Protein AF-A0A7R9MJJ9-F1 (afdb_monomer_lite)

pLDDT: mean 84.36, std 17.02, range [30.0, 98.25]

Organism: NCBI:txid334625

Sequence (214 aa):
MVHVSQVLHRGVVDLSISSSADDGIDAKLREDLHLGNTISVLIGDFLLAQSSRGLALIRNPSITGFIAKAIGHYSEAEFLRSDLLKSKNSMDSLEKYCFLSGGSLLAHSCQSAIHLAQYDQQIQTEAFDIGKHIGIAFQLSDLLYRSLNSDNKSNSFDDINGVTFDTTSMKNLLSASVGKAVNLIDSLDKSEARDALKDIVLNIVNVQNVNAFH

Radius of gyration: 19.53 Å; chains: 1; bounding box: 50×32×57 Å

Structure (mmCIF, N/CA/C/O backbone):
data_AF-A0A7R9MJJ9-F1
#
_entry.id   AF-A0A7R9MJJ9-F1
#
loop_
_atom_site.group_PDB
_atom_site.id
_atom_site.type_symbol
_atom_site.label_atom_id
_atom_site.label_alt_id
_atom_site.label_comp_id
_atom_site.label_asym_id
_atom_site.label_entity_id
_atom_site.label_seq_id
_atom_site.pdbx_PDB_ins_code
_atom_site.Cartn_x
_atom_site.Cartn_y
_atom_site.Cartn_z
_atom_site.occupancy
_atom_site.B_iso_or_equiv
_atom_site.auth_seq_id
_atom_site.auth_comp_id
_atom_site.auth_asym_id
_atom_site.auth_atom_id
_atom_site.pdbx_PDB_model_num
ATOM 1 N N . MET A 1 1 ? -5.853 -8.077 -6.020 1.00 92.75 1 MET A N 1
ATOM 2 C CA . MET A 1 1 ? -6.042 -7.764 -7.454 1.00 92.75 1 MET A CA 1
ATOM 3 C C . MET A 1 1 ? -5.539 -6.370 -7.786 1.00 92.75 1 MET A C 1
ATOM 5 O O . MET A 1 1 ? -4.619 -6.291 -8.582 1.00 92.75 1 MET A O 1
ATOM 9 N N . VAL A 1 2 ? -6.022 -5.317 -7.113 1.00 96.56 2 VAL A N 1
ATOM 10 C CA . VAL A 1 2 ? -5.485 -3.945 -7.256 1.00 96.56 2 VAL A CA 1
ATOM 11 C C . VAL A 1 2 ? -3.954 -3.897 -7.149 1.00 96.56 2 VAL A C 1
ATOM 13 O O . VAL A 1 2 ? -3.295 -3.467 -8.085 1.00 96.56 2 VAL A O 1
ATOM 16 N N . HIS A 1 3 ? -3.379 -4.427 -6.062 1.00 94.62 3 HIS A N 1
ATOM 17 C CA . HIS A 1 3 ? -1.921 -4.456 -5.888 1.00 94.62 3 HIS A CA 1
ATOM 18 C C . HIS A 1 3 ? -1.187 -5.194 -7.021 1.00 94.62 3 HIS A C 1
ATOM 20 O O . HIS A 1 3 ? -0.186 -4.711 -7.531 1.00 94.62 3 HIS A O 1
ATOM 26 N N . VAL A 1 4 ? -1.710 -6.346 -7.453 1.00 95.44 4 VAL A N 1
ATOM 27 C CA . VAL A 1 4 ? -1.098 -7.152 -8.523 1.00 95.44 4 VAL A CA 1
ATOM 28 C C . VAL A 1 4 ? -1.135 -6.413 -9.861 1.00 95.44 4 VAL A C 1
ATOM 30 O O . VAL A 1 4 ? -0.150 -6.444 -10.586 1.00 95.44 4 VAL A O 1
ATOM 33 N N . SER A 1 5 ? -2.228 -5.704 -10.166 1.00 95.56 5 SER A N 1
ATOM 34 C CA . SER A 1 5 ? -2.265 -4.826 -11.339 1.00 95.56 5 SER A CA 1
ATOM 35 C C . SER A 1 5 ? -1.161 -3.784 -11.289 1.00 95.56 5 SER A C 1
ATOM 37 O O . SER A 1 5 ? -0.479 -3.585 -12.286 1.00 95.56 5 SER A O 1
ATOM 39 N N . GLN A 1 6 ? -0.971 -3.141 -10.134 1.00 93.50 6 GLN A N 1
ATOM 40 C CA . GLN A 1 6 ? 0.064 -2.124 -9.992 1.00 93.50 6 GLN A CA 1
ATOM 41 C C . GLN A 1 6 ? 1.463 -2.710 -10.213 1.00 93.50 6 GLN A C 1
ATOM 43 O O . GLN A 1 6 ? 2.288 -2.088 -10.875 1.00 93.50 6 GLN A O 1
ATOM 48 N N . VAL A 1 7 ? 1.731 -3.916 -9.703 1.00 91.69 7 VAL A N 1
ATOM 49 C CA . VAL A 1 7 ? 3.005 -4.614 -9.938 1.00 91.69 7 VAL A CA 1
ATOM 50 C C . VAL A 1 7 ? 3.222 -4.885 -11.432 1.00 91.69 7 VAL A C 1
ATOM 52 O O . VAL A 1 7 ? 4.315 -4.640 -11.933 1.00 91.69 7 VAL A O 1
ATOM 55 N N . LEU A 1 8 ? 2.190 -5.326 -12.160 1.00 93.62 8 LEU A N 1
ATOM 56 C CA . LEU A 1 8 ? 2.271 -5.559 -13.609 1.00 93.62 8 LEU A CA 1
ATOM 57 C C . LEU A 1 8 ? 2.508 -4.265 -14.394 1.00 93.62 8 LEU A C 1
ATOM 59 O O . LEU A 1 8 ? 3.388 -4.214 -15.252 1.00 93.62 8 LEU A O 1
ATOM 63 N N . HIS A 1 9 ? 1.762 -3.205 -14.078 1.00 92.25 9 HIS A N 1
ATOM 64 C CA . HIS A 1 9 ? 1.916 -1.900 -14.723 1.00 92.25 9 HIS A CA 1
ATOM 65 C C . HIS A 1 9 ? 3.304 -1.293 -14.486 1.00 92.25 9 HIS A C 1
ATOM 67 O O . HIS A 1 9 ? 3.862 -0.701 -15.405 1.00 92.25 9 HIS A O 1
ATOM 73 N N . ARG A 1 10 ? 3.901 -1.495 -13.302 1.00 87.00 10 ARG A N 1
ATOM 74 C CA . ARG A 1 10 ? 5.286 -1.078 -13.007 1.00 87.00 10 ARG A CA 1
ATOM 75 C C . ARG A 1 10 ? 6.342 -1.930 -13.713 1.00 87.00 10 ARG A C 1
ATOM 77 O O . ARG A 1 10 ? 7.442 -1.452 -13.937 1.00 87.00 10 ARG A O 1
ATOM 84 N N . GLY A 1 11 ? 6.013 -3.162 -14.100 1.00 85.00 11 GLY A N 1
ATOM 85 C CA . GLY A 1 11 ? 6.925 -4.057 -14.818 1.00 85.00 11 GLY A CA 1
ATOM 86 C C . GLY A 1 11 ? 7.160 -3.703 -16.293 1.00 85.00 11 GLY A C 1
ATOM 87 O O . GLY A 1 11 ? 7.900 -4.417 -16.965 1.00 85.00 11 GLY A O 1
ATOM 88 N N . VAL A 1 12 ? 6.525 -2.648 -16.818 1.00 88.75 12 VAL A N 1
ATOM 89 C CA . VAL A 1 12 ? 6.685 -2.207 -18.212 1.00 88.75 12 VAL A CA 1
ATOM 90 C C . VAL A 1 12 ? 8.048 -1.541 -18.411 1.00 88.75 12 VAL A C 1
ATOM 92 O O . VAL A 1 12 ? 8.410 -0.611 -17.696 1.00 88.75 12 VAL A O 1
ATOM 95 N N . VAL A 1 13 ? 8.788 -1.993 -19.425 1.00 82.00 13 VAL A N 1
ATOM 96 C CA . VAL A 1 13 ? 10.154 -1.526 -19.712 1.00 82.00 13 VAL A CA 1
ATOM 97 C C . VAL A 1 13 ? 10.154 -0.403 -20.746 1.00 82.00 13 VAL A C 1
ATOM 99 O O . VAL A 1 13 ? 9.500 -0.519 -21.786 1.00 82.00 13 VAL A O 1
ATOM 102 N N . ASP A 1 14 ? 10.946 0.645 -20.508 1.00 80.31 14 ASP A N 1
ATOM 103 C CA . ASP A 1 14 ? 11.219 1.677 -21.510 1.00 80.31 14 ASP A CA 1
ATOM 104 C C . ASP A 1 14 ? 12.224 1.177 -22.561 1.00 80.31 14 ASP A C 1
ATOM 106 O O . ASP A 1 14 ? 13.436 1.121 -22.352 1.00 80.31 14 ASP A O 1
ATOM 110 N N . LEU A 1 15 ? 11.700 0.822 -23.733 1.00 77.88 15 LEU A N 1
ATOM 111 C CA . LEU A 1 15 ? 12.486 0.313 -24.856 1.00 77.88 15 LEU A CA 1
ATOM 112 C C . LEU A 1 15 ? 13.202 1.426 -25.643 1.00 77.88 15 LEU A C 1
ATOM 114 O O . LEU A 1 15 ? 14.016 1.121 -26.519 1.00 77.88 15 LEU A O 1
ATOM 118 N N . SER A 1 16 ? 12.945 2.705 -25.346 1.00 68.31 16 SER A N 1
ATOM 119 C CA . SER A 1 16 ? 13.637 3.835 -25.978 1.00 68.31 16 SER A CA 1
ATOM 120 C C . SER A 1 16 ? 15.062 4.013 -25.449 1.00 68.31 16 SER A C 1
ATOM 122 O O . SER A 1 16 ? 15.955 4.356 -26.219 1.00 68.31 16 SER A O 1
ATOM 124 N N . ILE A 1 17 ? 15.317 3.676 -24.182 1.00 60.31 17 ILE A N 1
ATOM 125 C CA . ILE A 1 17 ? 16.660 3.724 -23.575 1.00 60.31 17 ILE A CA 1
ATOM 126 C C . ILE A 1 17 ? 17.595 2.710 -24.255 1.00 60.31 17 ILE A C 1
ATOM 128 O O . ILE A 1 17 ? 18.768 2.982 -24.473 1.00 60.31 17 ILE A O 1
ATOM 132 N N . SER A 1 18 ? 17.041 1.585 -24.709 1.00 54.19 18 SER A N 1
ATOM 133 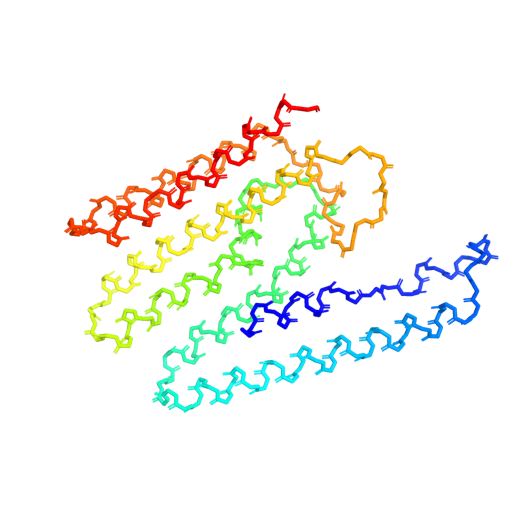C CA . SER A 1 18 ? 17.753 0.514 -25.419 1.00 54.19 18 SER A CA 1
ATOM 134 C C . SER A 1 18 ? 18.034 0.792 -26.912 1.00 54.19 18 SER A C 1
ATOM 136 O O . SER A 1 18 ? 18.331 -0.122 -27.680 1.00 54.19 18 SER A O 1
ATOM 138 N N . SER A 1 19 ? 17.847 2.040 -27.361 1.00 51.09 19 SER A N 1
ATOM 139 C CA . SER A 1 19 ? 17.975 2.455 -28.769 1.00 51.09 19 SER A CA 1
ATOM 140 C C . SER A 1 19 ? 19.317 3.100 -29.129 1.00 51.09 19 SER A C 1
ATOM 142 O O . SER A 1 19 ? 19.534 3.420 -30.301 1.00 51.09 19 SER A O 1
ATOM 144 N N . SER A 1 20 ? 20.239 3.268 -28.173 1.00 52.56 20 SER A N 1
ATOM 145 C CA . SER A 1 20 ? 21.633 3.580 -28.500 1.00 52.56 20 SER A CA 1
ATOM 146 C C . SER A 1 20 ? 22.175 2.464 -29.392 1.00 52.56 20 SER A C 1
ATOM 148 O O . SER A 1 20 ? 22.216 1.307 -28.986 1.00 52.56 20 SER A O 1
ATOM 150 N N . ALA A 1 21 ? 22.542 2.821 -30.624 1.00 50.31 21 ALA A N 1
ATOM 151 C CA . ALA A 1 21 ? 22.846 1.942 -31.759 1.00 50.31 21 ALA A CA 1
ATOM 152 C C . ALA A 1 21 ? 24.043 0.972 -31.575 1.00 50.31 21 ALA A C 1
ATOM 154 O O . ALA A 1 21 ? 24.534 0.425 -32.558 1.00 50.31 21 ALA A O 1
ATOM 155 N N . ASP A 1 22 ? 24.496 0.761 -30.340 1.00 52.62 22 ASP A N 1
ATOM 156 C CA . ASP A 1 22 ? 25.691 0.009 -29.950 1.00 52.62 22 ASP A CA 1
ATOM 157 C C . ASP A 1 22 ? 25.378 -1.201 -29.035 1.00 52.62 22 ASP A C 1
ATOM 159 O O . ASP A 1 22 ? 26.263 -1.994 -28.738 1.00 52.62 22 ASP A O 1
ATOM 163 N N . ASP A 1 23 ? 24.120 -1.398 -28.605 1.00 55.69 23 ASP A N 1
ATOM 164 C CA . ASP A 1 23 ? 23.805 -2.319 -27.491 1.00 55.69 23 ASP A CA 1
ATOM 165 C C . ASP A 1 23 ? 23.483 -3.780 -27.887 1.00 55.69 23 ASP A C 1
ATOM 167 O O . ASP A 1 23 ? 23.122 -4.601 -27.047 1.00 55.69 23 ASP A O 1
ATOM 171 N N . GLY A 1 24 ? 23.601 -4.151 -29.168 1.00 57.50 24 GLY A N 1
ATOM 172 C CA . GLY A 1 24 ? 23.537 -5.560 -29.606 1.00 57.50 24 GLY A CA 1
ATOM 173 C C . GLY A 1 24 ? 22.212 -6.307 -29.360 1.00 57.50 24 GLY A C 1
ATOM 174 O O . GLY A 1 24 ? 22.162 -7.526 -29.527 1.00 57.50 24 GLY A O 1
ATOM 175 N N . ILE A 1 25 ? 21.135 -5.615 -28.974 1.00 64.25 25 ILE A N 1
ATOM 176 C CA . ILE A 1 25 ? 19.825 -6.227 -28.714 1.00 64.25 25 ILE A CA 1
ATOM 177 C C . ILE A 1 25 ? 19.196 -6.658 -30.043 1.00 64.25 25 ILE A C 1
ATOM 179 O O . ILE A 1 25 ? 18.866 -5.827 -30.891 1.00 64.25 25 ILE A O 1
ATOM 183 N N . ASP A 1 26 ? 19.013 -7.971 -30.203 1.00 77.31 26 ASP A N 1
ATOM 184 C CA . ASP A 1 26 ? 18.387 -8.590 -31.374 1.00 77.31 26 ASP A CA 1
ATOM 185 C C . ASP A 1 26 ? 16.991 -7.990 -31.638 1.00 77.31 26 ASP A C 1
ATOM 187 O O . ASP A 1 26 ? 16.191 -7.790 -30.717 1.00 77.31 26 ASP A O 1
ATOM 191 N N . ALA A 1 27 ? 16.672 -7.722 -32.907 1.00 79.75 27 ALA A N 1
ATOM 192 C CA . ALA A 1 27 ? 15.369 -7.206 -33.327 1.00 79.75 27 ALA A CA 1
ATOM 193 C C . ALA A 1 27 ? 14.221 -8.104 -32.837 1.00 79.75 27 ALA A C 1
ATOM 195 O O . ALA A 1 27 ? 13.167 -7.602 -32.444 1.00 79.75 27 ALA A O 1
ATOM 196 N N . LYS A 1 28 ? 14.464 -9.418 -32.774 1.00 82.56 28 LYS A N 1
ATOM 197 C CA . LYS A 1 28 ? 13.527 -10.397 -32.220 1.00 82.56 28 LYS A CA 1
ATOM 198 C C . LYS A 1 28 ? 13.274 -10.198 -30.721 1.00 82.56 28 LYS A C 1
ATOM 200 O O . LYS A 1 28 ? 12.130 -10.225 -30.284 1.00 82.56 28 LYS A O 1
ATOM 205 N N . LEU A 1 29 ? 14.320 -9.937 -29.935 1.00 82.81 29 LEU A N 1
ATOM 206 C CA . LEU A 1 29 ? 14.188 -9.680 -28.498 1.00 82.81 29 LEU A CA 1
ATOM 207 C C . LEU A 1 29 ? 13.389 -8.394 -28.230 1.00 82.81 29 LEU A C 1
ATOM 209 O O . LEU A 1 29 ? 12.599 -8.339 -27.291 1.00 82.81 29 LEU A O 1
ATOM 213 N N . ARG A 1 30 ? 13.546 -7.367 -29.074 1.00 81.00 30 ARG A N 1
ATOM 214 C CA . ARG A 1 30 ? 12.735 -6.140 -28.990 1.00 81.00 30 ARG A CA 1
ATOM 215 C C . ARG A 1 30 ? 11.256 -6.419 -29.245 1.00 81.00 30 ARG A C 1
ATOM 217 O O . ARG A 1 30 ? 10.412 -5.882 -28.532 1.00 81.00 30 ARG A O 1
ATOM 224 N N . GLU A 1 31 ? 10.943 -7.243 -30.241 1.00 86.25 31 GLU A N 1
ATOM 225 C CA . GLU A 1 31 ? 9.568 -7.659 -30.537 1.00 86.25 31 GLU A CA 1
ATOM 226 C C . GLU A 1 31 ? 8.951 -8.440 -29.365 1.00 86.25 31 GLU A C 1
ATOM 228 O O . GLU A 1 31 ? 7.855 -8.098 -28.913 1.00 86.25 31 GLU A O 1
ATOM 233 N N . ASP A 1 32 ? 9.692 -9.397 -28.796 1.00 87.94 32 ASP A N 1
ATOM 234 C CA . ASP A 1 32 ? 9.264 -10.171 -27.624 1.00 87.94 32 ASP A CA 1
ATOM 235 C C . ASP A 1 32 ? 9.008 -9.266 -26.399 1.00 87.94 32 ASP A C 1
ATOM 237 O O . ASP A 1 32 ? 8.007 -9.428 -25.696 1.00 87.94 32 ASP A O 1
ATOM 241 N N . LEU A 1 33 ? 9.863 -8.263 -26.159 1.00 88.50 33 LEU A N 1
ATOM 242 C CA . LEU A 1 33 ? 9.683 -7.287 -25.076 1.00 88.50 33 LEU A CA 1
ATOM 243 C C . LEU A 1 33 ? 8.479 -6.364 -25.307 1.00 88.50 33 LEU A C 1
ATOM 245 O O . LEU A 1 33 ? 7.732 -6.083 -24.369 1.00 88.50 33 LEU A O 1
ATOM 249 N N . HIS A 1 34 ? 8.247 -5.911 -26.543 1.00 89.00 34 HIS A N 1
ATOM 250 C CA . HIS A 1 34 ? 7.051 -5.136 -26.889 1.00 89.00 34 HIS A CA 1
ATOM 251 C C . HIS A 1 34 ? 5.768 -5.941 -26.650 1.00 89.00 34 HIS A C 1
ATOM 253 O O . HIS A 1 34 ? 4.798 -5.415 -26.088 1.00 89.00 34 HIS A O 1
ATOM 259 N N . LEU A 1 35 ? 5.764 -7.218 -27.040 1.00 92.56 35 LEU A N 1
ATOM 260 C CA . LEU A 1 35 ? 4.654 -8.126 -26.779 1.00 92.56 35 LEU A CA 1
ATOM 261 C C . LEU A 1 35 ? 4.449 -8.320 -25.270 1.00 92.56 35 LEU A C 1
ATOM 263 O O . LEU A 1 35 ? 3.322 -8.195 -24.787 1.00 92.56 35 LEU A O 1
ATOM 267 N N . GLY A 1 36 ? 5.528 -8.551 -24.518 1.00 93.12 36 GLY A N 1
ATOM 268 C CA . GLY A 1 36 ? 5.500 -8.676 -23.060 1.00 93.12 36 GLY A CA 1
ATOM 269 C C . GLY A 1 36 ? 4.918 -7.442 -22.365 1.00 93.12 36 GLY A C 1
ATOM 270 O O . GLY A 1 36 ? 4.000 -7.573 -21.554 1.00 93.12 36 GLY A O 1
ATOM 271 N N . ASN A 1 37 ? 5.368 -6.241 -22.742 1.00 93.81 37 ASN A N 1
ATOM 272 C CA . ASN A 1 37 ? 4.830 -4.972 -22.241 1.00 93.81 37 ASN A CA 1
ATOM 273 C C . ASN A 1 37 ? 3.326 -4.845 -22.528 1.00 93.81 37 ASN A C 1
ATOM 275 O O . ASN A 1 37 ? 2.550 -4.496 -21.639 1.00 93.81 37 ASN A O 1
ATOM 279 N N . THR A 1 38 ? 2.905 -5.177 -23.752 1.00 95.31 38 THR A N 1
ATOM 280 C CA . THR A 1 38 ? 1.491 -5.129 -24.158 1.00 95.31 38 THR A CA 1
ATOM 281 C C . THR A 1 38 ? 0.639 -6.062 -23.301 1.00 95.31 38 THR A C 1
ATOM 283 O O . THR A 1 38 ? -0.401 -5.657 -22.782 1.00 95.31 38 THR A O 1
ATOM 286 N N . ILE A 1 39 ? 1.095 -7.302 -23.100 1.00 95.69 39 ILE A N 1
ATOM 287 C CA . ILE A 1 39 ? 0.397 -8.280 -22.260 1.00 95.69 39 ILE A CA 1
ATOM 288 C C . ILE A 1 39 ? 0.335 -7.796 -20.806 1.00 95.69 39 ILE A C 1
ATOM 290 O O . ILE A 1 39 ? -0.724 -7.888 -20.187 1.00 95.69 39 ILE A O 1
ATOM 294 N N . SER A 1 40 ? 1.430 -7.248 -20.267 1.00 95.75 40 SER A N 1
ATOM 295 C CA . SER A 1 40 ? 1.476 -6.751 -1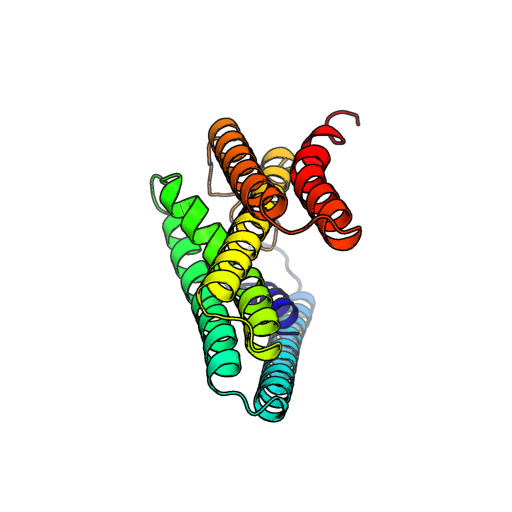8.887 1.00 95.75 40 SER A CA 1
ATOM 296 C C . SER A 1 40 ? 0.436 -5.655 -18.638 1.00 95.75 40 SER A C 1
ATOM 298 O O . SER A 1 40 ? -0.330 -5.731 -17.674 1.00 95.75 40 SER A O 1
ATOM 300 N N . VAL A 1 41 ? 0.341 -4.680 -19.551 1.00 96.25 41 VAL A N 1
ATOM 301 C CA . VAL A 1 41 ? -0.649 -3.594 -19.471 1.00 96.25 41 VAL A CA 1
ATOM 302 C C . VAL A 1 41 ? -2.076 -4.141 -19.515 1.00 96.25 41 VAL A C 1
ATOM 304 O O . VAL A 1 41 ? -2.880 -3.816 -18.641 1.00 96.25 41 VAL A O 1
ATOM 307 N N . LEU A 1 42 ? -2.376 -5.031 -20.467 1.00 97.38 42 LEU A N 1
ATOM 308 C CA . LEU A 1 42 ? -3.714 -5.612 -20.619 1.00 97.38 42 LEU A CA 1
ATOM 309 C C . LEU A 1 42 ? -4.144 -6.447 -19.406 1.00 97.38 42 LEU A C 1
ATOM 311 O O . LEU A 1 42 ? -5.301 -6.374 -18.985 1.00 97.38 42 LEU A O 1
ATOM 315 N N . ILE A 1 43 ? -3.236 -7.240 -18.827 1.00 97.94 43 ILE A N 1
ATOM 316 C CA . ILE A 1 43 ? -3.539 -8.021 -17.619 1.00 97.94 43 ILE A CA 1
ATOM 317 C C . ILE A 1 43 ? -3.756 -7.084 -16.428 1.00 97.94 43 ILE A C 1
ATOM 319 O O . ILE A 1 43 ? -4.689 -7.308 -15.654 1.00 97.94 43 ILE A O 1
ATOM 323 N N . GLY A 1 44 ? -2.950 -6.027 -16.286 1.00 96.75 44 GLY A N 1
ATOM 324 C CA . GLY A 1 44 ? -3.173 -5.007 -15.263 1.00 96.75 44 GLY A CA 1
ATOM 325 C C . GLY A 1 44 ? -4.578 -4.401 -15.364 1.00 96.75 44 GLY A C 1
ATOM 326 O O . GLY A 1 44 ? -5.367 -4.476 -14.417 1.00 96.75 44 GLY A O 1
ATOM 327 N N . ASP A 1 45 ? -4.957 -3.934 -16.553 1.00 97.75 45 ASP A N 1
ATOM 328 C CA . ASP A 1 45 ? -6.271 -3.330 -16.801 1.00 97.75 45 ASP A CA 1
ATOM 329 C C . ASP A 1 45 ? -7.420 -4.305 -16.512 1.00 97.75 45 ASP A C 1
ATOM 331 O O . ASP A 1 45 ? -8.410 -3.949 -15.864 1.00 97.75 45 ASP A O 1
ATOM 335 N N . PHE A 1 46 ? -7.270 -5.569 -16.918 1.00 98.06 46 PHE A N 1
ATOM 336 C CA . PHE A 1 46 ? -8.230 -6.623 -16.603 1.00 98.06 46 PHE A CA 1
ATOM 337 C C . PHE A 1 46 ? -8.391 -6.824 -15.087 1.00 98.06 46 PHE A C 1
ATOM 339 O O . PHE A 1 46 ? -9.517 -6.910 -14.586 1.00 98.06 46 PHE A O 1
ATOM 346 N N . LEU A 1 47 ? -7.292 -6.873 -14.328 1.00 98.12 47 LEU A N 1
ATOM 347 C CA . LEU A 1 47 ? -7.334 -7.047 -12.873 1.00 98.12 47 LEU A CA 1
ATOM 348 C C . LEU A 1 47 ? -7.947 -5.835 -12.156 1.00 98.12 47 LEU A C 1
ATOM 350 O O . LEU A 1 47 ? -8.665 -6.023 -11.165 1.00 98.12 47 LEU A O 1
ATOM 354 N N . LEU A 1 48 ? -7.718 -4.609 -12.637 1.00 97.06 48 LEU A N 1
ATOM 355 C CA . LEU A 1 48 ? -8.399 -3.418 -12.115 1.00 97.06 48 LEU A CA 1
ATOM 356 C C . LEU A 1 48 ? -9.890 -3.447 -12.429 1.00 97.06 48 LEU A C 1
ATOM 358 O O . LEU A 1 48 ? -10.690 -3.225 -11.522 1.00 97.06 48 LEU A O 1
ATOM 362 N N . ALA A 1 49 ? -10.286 -3.799 -13.653 1.00 97.88 49 ALA A N 1
ATOM 363 C CA . ALA A 1 49 ? -11.695 -3.920 -14.026 1.00 97.88 49 ALA A CA 1
ATOM 364 C C . ALA A 1 49 ? -12.432 -4.946 -13.150 1.00 97.88 49 ALA A C 1
ATOM 366 O O . ALA A 1 49 ? -13.529 -4.684 -12.652 1.00 97.88 49 ALA A O 1
ATOM 367 N N . GLN A 1 50 ? -11.806 -6.094 -12.889 1.00 97.88 50 GLN A N 1
ATOM 368 C CA . GLN A 1 50 ? -12.361 -7.107 -11.994 1.00 97.88 50 GLN A CA 1
ATOM 369 C C . GLN A 1 50 ? -12.406 -6.645 -10.530 1.00 97.88 50 GLN A C 1
ATOM 371 O O . GLN A 1 50 ? -13.381 -6.921 -9.830 1.00 97.88 50 GLN A O 1
ATOM 376 N N . SER A 1 51 ? -11.401 -5.893 -10.070 1.00 96.94 51 SER A N 1
ATOM 377 C CA . SER A 1 51 ? -11.428 -5.269 -8.738 1.00 96.94 51 SER A CA 1
ATOM 378 C C . SER A 1 51 ? -12.594 -4.283 -8.619 1.00 96.94 51 SER A C 1
ATOM 380 O O . SER A 1 51 ? -13.362 -4.357 -7.663 1.00 96.94 51 SER A O 1
ATOM 382 N N . SER A 1 52 ? -12.789 -3.422 -9.622 1.00 96.81 52 SER A N 1
ATOM 383 C CA . SER A 1 52 ? -13.900 -2.466 -9.698 1.00 96.81 52 SER A CA 1
ATOM 384 C C . SER A 1 52 ? -15.258 -3.163 -9.724 1.00 96.81 52 SER A C 1
ATOM 386 O O . SER A 1 52 ? -16.185 -2.737 -9.036 1.00 96.81 52 SER A O 1
ATOM 388 N N . ARG A 1 53 ? -15.374 -4.286 -10.444 1.00 97.56 53 ARG A N 1
ATOM 389 C CA . ARG A 1 53 ? -16.571 -5.135 -10.407 1.00 97.56 53 ARG A CA 1
ATOM 390 C C . ARG A 1 53 ? -16.826 -5.674 -8.998 1.00 97.56 53 ARG A C 1
ATOM 392 O O . ARG A 1 53 ? -17.962 -5.627 -8.536 1.00 97.56 53 ARG A O 1
ATOM 399 N N . GLY A 1 54 ? -15.791 -6.159 -8.312 1.00 96.44 54 GLY A N 1
ATOM 400 C CA . GLY A 1 54 ? -15.883 -6.604 -6.920 1.00 96.44 54 GLY A CA 1
ATOM 401 C C . GLY A 1 54 ? -16.371 -5.498 -5.981 1.00 96.44 54 GLY A C 1
ATOM 402 O O . GLY A 1 54 ? -17.324 -5.709 -5.237 1.00 96.44 54 GLY A O 1
ATOM 403 N N . LEU A 1 55 ? -15.791 -4.297 -6.074 1.00 96.31 55 LEU A N 1
ATOM 404 C CA . LEU A 1 55 ? -16.198 -3.131 -5.276 1.00 96.31 55 LEU A CA 1
ATOM 405 C C . LEU A 1 55 ? -17.657 -2.730 -5.536 1.00 96.31 55 LEU A C 1
ATOM 407 O O . LEU A 1 55 ? -18.411 -2.493 -4.593 1.00 96.31 55 LEU A O 1
ATOM 411 N N . ALA A 1 56 ? -18.094 -2.740 -6.798 1.00 96.56 56 ALA A N 1
ATOM 412 C CA . ALA A 1 56 ? -19.484 -2.465 -7.154 1.00 96.56 56 ALA A CA 1
ATOM 413 C C . ALA A 1 56 ? -20.459 -3.492 -6.548 1.00 96.56 56 ALA A C 1
ATOM 415 O O . ALA A 1 56 ? -21.569 -3.134 -6.147 1.00 96.56 56 ALA A O 1
ATOM 416 N N . LEU A 1 57 ? -20.047 -4.760 -6.432 1.00 96.75 57 LEU A N 1
ATOM 417 C CA . LEU A 1 57 ? -20.851 -5.816 -5.810 1.00 96.75 57 LEU A CA 1
ATOM 418 C C . LEU A 1 57 ? -20.966 -5.673 -4.287 1.00 96.75 57 LEU A C 1
ATOM 420 O O . LEU A 1 57 ? -21.986 -6.086 -3.740 1.00 96.75 57 LEU A O 1
ATOM 424 N N . ILE A 1 58 ? -19.991 -5.046 -3.618 1.00 95.44 58 ILE A N 1
ATOM 425 C CA . ILE A 1 58 ? -20.087 -4.698 -2.186 1.00 95.44 58 ILE A CA 1
ATOM 426 C C . ILE A 1 58 ? -21.201 -3.662 -1.952 1.00 95.44 58 ILE A C 1
ATOM 428 O O . ILE A 1 58 ? -21.768 -3.602 -0.865 1.00 95.44 58 ILE A O 1
ATOM 432 N N . ARG A 1 59 ? -21.554 -2.867 -2.977 1.00 95.81 59 ARG A N 1
ATOM 433 C CA . ARG A 1 59 ? -22.615 -1.839 -2.932 1.00 95.81 59 ARG A CA 1
ATOM 434 C C . ARG A 1 59 ? -22.430 -0.815 -1.808 1.00 95.81 59 ARG A C 1
ATOM 436 O O . ARG A 1 59 ? -23.399 -0.260 -1.299 1.00 95.81 59 ARG A O 1
ATOM 443 N N . ASN A 1 60 ? -21.178 -0.534 -1.455 1.00 96.69 60 ASN A N 1
ATOM 444 C CA . ASN A 1 60 ? -20.821 0.498 -0.492 1.00 96.69 60 ASN A CA 1
ATOM 445 C C . ASN A 1 60 ? -19.935 1.558 -1.184 1.00 96.69 60 ASN A C 1
ATOM 447 O O . ASN A 1 60 ? -18.781 1.267 -1.531 1.00 96.69 60 ASN A O 1
ATOM 451 N N . PRO A 1 61 ? -20.456 2.780 -1.418 1.00 96.31 61 PRO A N 1
ATOM 452 C CA . PRO A 1 61 ? -19.707 3.832 -2.101 1.00 96.31 61 PRO A CA 1
ATOM 453 C C . PRO A 1 61 ? -18.529 4.350 -1.269 1.00 96.31 61 PRO A C 1
ATOM 455 O O . PRO A 1 61 ? -17.524 4.745 -1.853 1.00 96.31 61 PRO A O 1
ATOM 458 N N . SER A 1 62 ? -18.599 4.296 0.064 1.00 96.50 62 SER A N 1
ATOM 459 C CA . SER A 1 62 ? -17.496 4.699 0.944 1.00 96.50 62 SER A CA 1
ATOM 460 C C . SER A 1 62 ? -16.293 3.774 0.767 1.00 96.50 62 SER A C 1
ATOM 462 O O . SER A 1 62 ? -15.193 4.250 0.503 1.00 96.50 62 SER A O 1
ATOM 464 N N . ILE A 1 63 ? -16.511 2.453 0.794 1.00 97.06 63 ILE A N 1
ATOM 465 C CA . ILE A 1 63 ? -15.457 1.449 0.547 1.00 97.06 63 ILE A CA 1
ATOM 466 C C . ILE A 1 63 ? -14.884 1.602 -0.864 1.00 97.06 63 ILE A C 1
ATOM 468 O O . ILE A 1 63 ? -13.668 1.602 -1.053 1.00 97.06 63 ILE A O 1
ATOM 472 N N . THR A 1 64 ? -15.755 1.787 -1.859 1.00 97.44 64 THR A N 1
ATOM 473 C CA . THR A 1 64 ? -15.319 2.041 -3.240 1.00 97.44 64 THR A CA 1
ATOM 474 C C . THR A 1 64 ? -14.445 3.296 -3.312 1.00 97.44 64 THR A C 1
ATOM 476 O O . THR A 1 64 ? -13.397 3.273 -3.951 1.00 97.44 64 THR A O 1
ATOM 479 N N . GLY A 1 65 ? -14.825 4.363 -2.603 1.00 97.75 65 GLY A N 1
ATOM 480 C CA . GLY A 1 65 ? -14.059 5.602 -2.498 1.00 97.75 65 GLY A CA 1
ATOM 481 C C . GLY A 1 65 ? -12.705 5.423 -1.811 1.00 97.75 65 GLY A C 1
ATOM 482 O O . GLY A 1 65 ? -11.707 5.940 -2.306 1.00 97.75 65 GLY A O 1
ATOM 483 N N . PHE A 1 66 ? -12.634 4.656 -0.721 1.00 97.69 66 PHE A N 1
ATOM 484 C CA . PHE A 1 66 ? -11.382 4.362 -0.016 1.00 97.69 66 PHE A CA 1
ATOM 485 C C . PHE A 1 66 ? -10.379 3.630 -0.915 1.00 97.69 66 PHE A C 1
ATOM 487 O O . PHE A 1 66 ? -9.220 4.034 -1.017 1.00 97.69 66 PHE A O 1
ATOM 494 N N . ILE A 1 67 ? -10.826 2.591 -1.625 1.00 97.75 67 ILE A N 1
ATOM 495 C CA . ILE A 1 67 ? -9.950 1.835 -2.528 1.00 97.75 67 ILE A CA 1
ATOM 496 C C . ILE A 1 67 ? -9.599 2.651 -3.778 1.00 97.75 67 ILE A C 1
ATOM 498 O O . ILE A 1 67 ? -8.442 2.650 -4.191 1.00 97.75 67 ILE A O 1
ATOM 502 N N . ALA A 1 68 ? -10.540 3.412 -4.346 1.00 97.31 68 ALA A N 1
ATOM 503 C CA . ALA A 1 68 ? -10.255 4.324 -5.457 1.00 97.31 68 ALA A CA 1
ATOM 504 C C . ALA A 1 68 ? -9.219 5.393 -5.073 1.00 97.31 68 ALA A C 1
ATOM 506 O O . ALA A 1 68 ? -8.330 5.708 -5.864 1.00 97.31 68 ALA A O 1
ATOM 507 N N . LYS A 1 69 ? -9.276 5.903 -3.837 1.00 97.88 69 LYS A N 1
ATOM 508 C CA . LYS A 1 69 ? -8.273 6.829 -3.304 1.00 97.88 69 LYS A CA 1
ATOM 509 C C . LYS A 1 69 ? -6.890 6.182 -3.234 1.00 97.88 69 LYS A C 1
ATOM 511 O O . LYS A 1 69 ? -5.918 6.795 -3.663 1.00 97.88 69 LYS A O 1
ATOM 516 N N . ALA A 1 70 ? -6.800 4.937 -2.767 1.00 97.75 70 ALA A N 1
ATOM 517 C CA . ALA A 1 70 ? -5.545 4.188 -2.777 1.00 97.75 70 ALA A CA 1
ATOM 518 C C . ALA A 1 70 ? -4.999 3.958 -4.200 1.00 97.75 70 ALA A C 1
ATOM 520 O O . ALA A 1 70 ? -3.792 4.051 -4.403 1.00 97.75 70 ALA A O 1
ATOM 521 N N . ILE A 1 71 ? -5.867 3.720 -5.192 1.00 96.56 71 ILE A N 1
ATOM 522 C CA . ILE A 1 71 ? -5.461 3.641 -6.607 1.00 96.56 71 ILE A CA 1
ATOM 523 C C . ILE A 1 71 ? -4.873 4.978 -7.079 1.00 96.56 71 ILE A C 1
ATOM 525 O O . ILE A 1 71 ? -3.810 4.993 -7.688 1.00 96.56 71 ILE A O 1
ATOM 529 N N . GLY A 1 72 ? -5.511 6.106 -6.752 1.00 96.88 72 GLY A N 1
ATOM 530 C CA . GLY A 1 72 ? -4.972 7.433 -7.069 1.00 96.88 72 GLY A CA 1
ATOM 531 C C . GLY A 1 72 ? -3.617 7.708 -6.407 1.00 96.88 72 GLY A C 1
ATOM 532 O O . GLY A 1 72 ? -2.731 8.292 -7.028 1.00 96.88 72 GLY A O 1
ATOM 533 N N . HIS A 1 73 ? -3.424 7.234 -5.174 1.00 97.69 73 HIS A N 1
ATOM 534 C CA . HIS A 1 73 ? -2.148 7.346 -4.471 1.00 97.69 73 HIS A CA 1
ATOM 535 C C . HIS A 1 73 ? -1.019 6.554 -5.141 1.00 97.69 73 HIS A C 1
ATOM 537 O O . HIS A 1 73 ? 0.107 7.044 -5.154 1.00 97.69 73 HIS A O 1
ATOM 543 N N . TYR A 1 74 ? -1.294 5.394 -5.752 1.00 95.00 74 TYR A N 1
ATOM 544 C CA . TYR A 1 74 ? -0.276 4.695 -6.545 1.00 95.00 74 TYR A CA 1
ATOM 545 C C . TYR A 1 74 ? 0.256 5.574 -7.681 1.00 95.00 74 TYR A C 1
ATOM 547 O O . TYR A 1 74 ? 1.467 5.656 -7.875 1.00 95.00 74 TYR A O 1
ATOM 555 N N . SER A 1 75 ? -0.629 6.281 -8.387 1.00 93.50 75 SER A N 1
ATOM 556 C CA . SER A 1 75 ? -0.223 7.220 -9.436 1.00 93.50 75 SER A CA 1
ATOM 557 C C . SER A 1 75 ? 0.591 8.390 -8.876 1.00 93.50 75 SER A C 1
ATOM 559 O O . SER A 1 75 ? 1.612 8.753 -9.453 1.00 93.50 75 SER A O 1
ATOM 561 N N . GLU A 1 76 ? 0.186 8.964 -7.736 1.00 94.12 76 GLU A N 1
ATOM 562 C CA . GLU A 1 76 ? 0.947 10.034 -7.065 1.00 94.12 76 GLU A CA 1
ATOM 563 C C . GLU A 1 76 ? 2.352 9.566 -6.653 1.00 94.12 76 GLU A C 1
ATOM 565 O O . GLU A 1 76 ? 3.322 10.315 -6.784 1.00 94.12 76 GLU A O 1
ATOM 570 N N . ALA A 1 77 ? 2.482 8.318 -6.196 1.00 92.88 77 ALA A N 1
ATOM 571 C CA . ALA A 1 77 ? 3.758 7.746 -5.789 1.00 92.88 77 ALA A CA 1
ATOM 572 C C . ALA A 1 77 ? 4.773 7.680 -6.939 1.00 92.88 77 ALA A C 1
ATOM 574 O O . ALA A 1 77 ? 5.954 7.928 -6.708 1.00 92.88 77 ALA A O 1
ATOM 575 N N . GLU A 1 78 ? 4.337 7.394 -8.169 1.00 87.44 78 GLU A N 1
ATOM 576 C CA . GLU A 1 78 ? 5.229 7.346 -9.336 1.00 87.44 78 GLU A CA 1
ATOM 577 C C . GLU A 1 78 ? 5.767 8.734 -9.720 1.00 87.44 78 GLU A C 1
ATOM 579 O O . GLU A 1 78 ? 6.945 8.868 -10.064 1.00 87.44 78 GLU A O 1
ATOM 584 N N . PHE A 1 79 ? 4.955 9.788 -9.580 1.00 87.94 79 PHE A N 1
ATOM 585 C CA . PHE A 1 79 ? 5.438 11.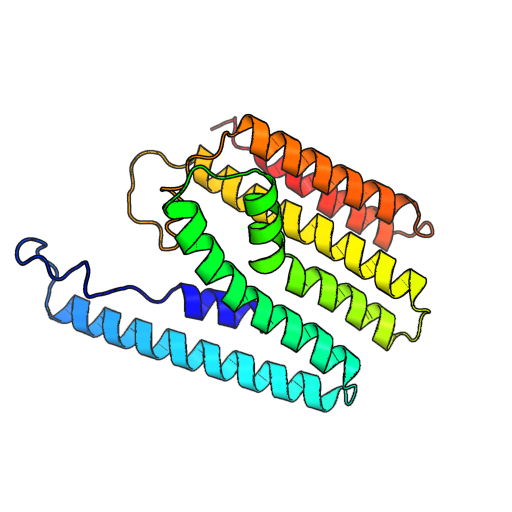164 -9.744 1.00 87.94 79 PHE A CA 1
ATOM 586 C C . PHE A 1 79 ? 6.449 11.530 -8.653 1.00 87.94 79 PHE A C 1
ATOM 588 O O . PHE A 1 79 ? 7.545 11.999 -8.959 1.00 87.94 79 PHE A O 1
ATOM 595 N N . LEU A 1 80 ? 6.129 11.225 -7.390 1.00 87.69 80 LEU A N 1
ATOM 596 C CA . LEU A 1 80 ? 7.035 11.461 -6.263 1.00 87.69 80 LEU A CA 1
ATOM 597 C C . LEU A 1 80 ? 8.346 10.689 -6.402 1.00 87.69 80 LEU A C 1
ATOM 599 O O . LEU A 1 80 ? 9.400 11.221 -6.071 1.00 87.69 80 LEU A O 1
ATOM 603 N N . ARG A 1 81 ? 8.312 9.462 -6.929 1.00 82.56 81 ARG A N 1
ATOM 604 C CA . ARG A 1 81 ? 9.519 8.683 -7.221 1.00 82.56 81 ARG A CA 1
ATOM 605 C C . ARG A 1 81 ? 10.431 9.423 -8.195 1.00 82.56 81 ARG A C 1
ATOM 607 O O . ARG A 1 81 ? 11.635 9.496 -7.957 1.00 82.56 81 ARG A O 1
ATOM 614 N N . SER A 1 82 ? 9.875 9.996 -9.266 1.00 77.75 82 SER A N 1
ATOM 615 C CA . SER A 1 82 ? 10.669 10.783 -10.214 1.00 77.75 82 SER A CA 1
ATOM 616 C C . SER A 1 82 ? 11.312 12.009 -9.562 1.00 77.75 82 SER A C 1
ATOM 618 O O . SER A 1 82 ? 12.412 12.377 -9.975 1.00 77.75 82 SER A O 1
ATOM 620 N N . ASP A 1 83 ? 10.647 12.642 -8.598 1.00 78.56 83 ASP A N 1
ATOM 621 C CA . ASP A 1 83 ? 11.179 13.805 -7.882 1.00 78.56 83 ASP A CA 1
ATOM 622 C C . ASP A 1 83 ? 12.252 13.405 -6.855 1.00 78.56 83 ASP A C 1
ATOM 624 O O . ASP A 1 83 ? 13.276 14.084 -6.725 1.00 78.56 83 ASP A O 1
ATOM 628 N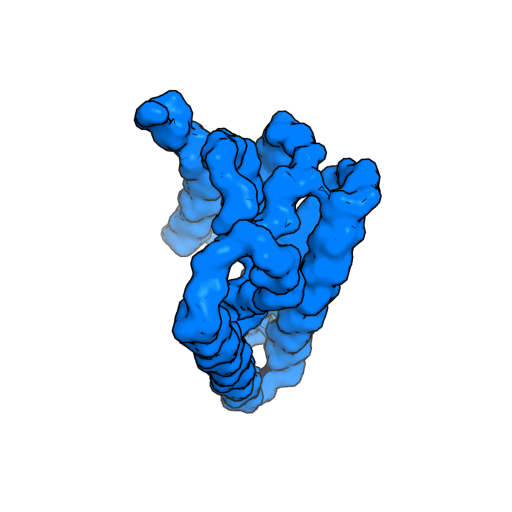 N . LEU A 1 84 ? 12.068 12.258 -6.188 1.00 76.50 84 LEU A N 1
ATOM 629 C CA . LEU A 1 84 ? 13.051 11.668 -5.272 1.00 76.50 84 LEU A CA 1
ATOM 630 C C . LEU A 1 84 ? 14.365 11.295 -5.982 1.00 76.50 84 LEU A C 1
ATOM 632 O O . LEU A 1 84 ? 15.445 11.362 -5.401 1.00 76.50 84 LEU A O 1
ATOM 636 N N . LEU A 1 85 ? 14.303 10.934 -7.263 1.00 70.00 85 LEU A N 1
ATOM 637 C CA . LEU A 1 85 ? 15.495 10.667 -8.074 1.00 70.00 85 LEU A CA 1
ATOM 638 C C . LEU A 1 85 ? 16.277 11.937 -8.451 1.00 70.00 85 LEU A C 1
ATOM 640 O O . LEU A 1 85 ? 17.445 11.845 -8.818 1.00 70.00 85 LEU A O 1
ATOM 644 N N . LYS A 1 86 ? 15.655 13.123 -8.387 1.00 69.88 86 LYS A N 1
ATOM 645 C CA . LYS A 1 86 ? 16.219 14.379 -8.915 1.00 69.88 86 LYS A CA 1
ATOM 646 C C . LYS A 1 86 ? 16.754 15.338 -7.844 1.00 69.88 86 LYS A C 1
ATOM 648 O O . LYS A 1 86 ? 17.472 16.271 -8.198 1.00 69.88 86 LYS A O 1
ATOM 653 N N . SER A 1 87 ? 16.400 15.177 -6.565 1.00 61.84 87 SER A N 1
ATOM 654 C CA . SER A 1 87 ? 16.641 16.194 -5.523 1.00 61.84 87 SER A CA 1
ATOM 655 C C . SER A 1 87 ? 17.317 15.653 -4.251 1.00 61.84 87 SER A C 1
ATOM 657 O O . SER A 1 87 ? 17.485 14.450 -4.077 1.00 61.84 87 SER A O 1
ATOM 659 N N . LYS A 1 88 ? 17.742 16.552 -3.342 1.00 59.62 88 LYS A N 1
ATOM 660 C CA . LYS A 1 88 ? 18.163 16.173 -1.979 1.00 59.62 88 LYS A CA 1
ATOM 661 C C . LYS A 1 88 ? 16.931 15.732 -1.193 1.00 59.62 88 LYS A C 1
ATOM 663 O O . LYS A 1 88 ? 16.102 16.557 -0.818 1.00 59.62 88 LYS A O 1
ATOM 668 N N . ASN A 1 89 ? 16.842 14.437 -0.938 1.00 66.44 89 ASN A N 1
ATOM 669 C CA . ASN A 1 89 ? 15.631 13.821 -0.419 1.00 66.44 89 ASN A CA 1
ATOM 670 C C . ASN A 1 89 ? 15.462 14.011 1.089 1.00 66.44 89 ASN A C 1
ATOM 672 O O . ASN A 1 89 ? 16.377 13.730 1.864 1.00 66.44 89 ASN A O 1
ATOM 676 N N . SER A 1 90 ? 14.269 14.444 1.507 1.00 79.69 90 SER A N 1
ATOM 677 C CA . SER A 1 90 ? 13.862 14.439 2.915 1.00 79.69 90 SER A CA 1
ATOM 678 C C . SER A 1 90 ? 13.330 13.060 3.316 1.00 79.69 90 SER A C 1
ATOM 680 O O . SER A 1 90 ? 12.662 12.391 2.523 1.00 79.69 90 SER A O 1
ATOM 682 N N . MET A 1 91 ? 13.564 12.658 4.568 1.00 82.69 91 MET A N 1
ATOM 683 C CA . MET A 1 91 ? 12.935 11.467 5.156 1.00 82.69 91 MET A CA 1
ATOM 684 C C . MET A 1 91 ? 11.404 11.555 5.132 1.00 82.69 91 MET A C 1
ATOM 686 O O . MET A 1 91 ? 10.744 10.544 4.911 1.00 82.69 91 MET A O 1
ATOM 690 N N . ASP A 1 92 ? 10.837 12.757 5.244 1.00 86.62 92 ASP A N 1
ATOM 691 C CA . ASP A 1 92 ? 9.386 12.960 5.154 1.00 86.62 92 ASP A CA 1
ATOM 692 C C . ASP A 1 92 ? 8.856 12.616 3.755 1.00 86.62 92 ASP A C 1
ATOM 694 O O . ASP A 1 92 ? 7.763 12.072 3.594 1.00 86.62 92 ASP A O 1
ATOM 698 N N . SER A 1 93 ? 9.646 12.911 2.717 1.00 87.50 93 SER A N 1
ATOM 699 C CA . SER A 1 93 ? 9.306 12.568 1.333 1.00 87.50 93 SER A CA 1
ATOM 700 C C . SER A 1 93 ? 9.385 11.060 1.100 1.00 87.50 93 SER A C 1
ATOM 702 O O . SER A 1 93 ? 8.549 10.516 0.380 1.00 87.50 93 SER A O 1
ATOM 704 N N . LEU A 1 94 ? 10.330 10.375 1.755 1.00 88.12 94 LEU A N 1
ATOM 705 C CA . LEU A 1 94 ? 10.426 8.916 1.738 1.00 88.12 94 LEU A CA 1
ATOM 706 C C . LEU A 1 94 ? 9.250 8.251 2.465 1.00 88.12 94 LEU A C 1
ATOM 708 O O . LEU A 1 94 ? 8.655 7.321 1.923 1.00 88.12 94 LEU A O 1
ATOM 712 N N . GLU A 1 95 ? 8.883 8.728 3.658 1.00 91.81 95 GLU A N 1
ATOM 713 C CA . GLU A 1 95 ? 7.712 8.223 4.387 1.00 91.81 95 GLU A CA 1
ATOM 714 C C . GLU A 1 95 ? 6.439 8.409 3.550 1.00 91.81 95 GLU A C 1
ATOM 716 O O . GLU A 1 95 ? 5.655 7.468 3.388 1.00 91.81 95 GLU A O 1
ATOM 721 N N . LYS A 1 96 ? 6.269 9.597 2.948 1.00 94.12 96 LYS A N 1
ATOM 722 C CA . LYS A 1 96 ? 5.151 9.887 2.042 1.00 94.12 96 LYS A CA 1
ATOM 723 C C . LYS A 1 96 ? 5.141 8.931 0.848 1.00 94.12 96 LYS A C 1
ATOM 725 O O . LYS A 1 96 ? 4.088 8.377 0.538 1.00 94.12 96 LYS A O 1
ATOM 730 N N . TYR A 1 97 ? 6.288 8.713 0.205 1.00 93.00 97 TYR A N 1
ATOM 731 C CA . TYR A 1 97 ? 6.403 7.761 -0.897 1.00 93.00 97 TYR A CA 1
ATOM 732 C C . TYR A 1 97 ? 5.993 6.352 -0.460 1.00 93.00 97 TYR A C 1
ATOM 734 O O . TYR A 1 97 ? 5.102 5.788 -1.079 1.00 93.00 97 TYR A O 1
ATOM 742 N N . CYS A 1 98 ? 6.542 5.826 0.640 1.00 93.50 98 CYS A N 1
ATOM 743 C CA . CYS A 1 98 ? 6.219 4.487 1.151 1.00 93.50 98 CYS A CA 1
ATOM 744 C C . CYS A 1 98 ? 4.728 4.322 1.477 1.00 93.50 98 CYS A C 1
ATOM 746 O O . CYS A 1 98 ? 4.130 3.264 1.262 1.00 93.50 98 CYS A O 1
ATOM 748 N N . PHE A 1 99 ? 4.098 5.377 1.993 1.00 97.19 99 PHE A N 1
ATOM 749 C CA . PHE A 1 99 ? 2.660 5.369 2.197 1.00 97.19 99 PHE A CA 1
ATOM 750 C C . PHE A 1 99 ? 1.911 5.289 0.863 1.00 97.19 99 PHE A C 1
ATOM 752 O O . PHE A 1 99 ? 1.055 4.427 0.696 1.00 97.19 99 PHE A O 1
ATOM 759 N N . LEU A 1 100 ? 2.220 6.148 -0.104 1.00 96.50 100 LEU A N 1
ATOM 760 C CA . LEU A 1 100 ? 1.473 6.207 -1.362 1.00 96.50 100 LEU A CA 1
ATOM 761 C C . LEU A 1 100 ? 1.742 5.001 -2.280 1.00 96.50 100 LEU A C 1
ATOM 763 O O . LEU A 1 100 ? 0.819 4.517 -2.930 1.00 96.50 100 LEU A O 1
ATOM 767 N N . SER A 1 101 ? 2.968 4.474 -2.283 1.00 92.75 101 SER A N 1
ATOM 768 C CA . SER A 1 101 ? 3.430 3.386 -3.157 1.00 92.75 101 SER A CA 1
ATOM 769 C C . SER A 1 101 ? 2.968 1.995 -2.734 1.00 92.75 101 SER A C 1
ATOM 771 O O . SER A 1 101 ? 3.162 1.034 -3.474 1.00 92.75 101 SER A O 1
ATOM 773 N N . GLY A 1 102 ? 2.359 1.852 -1.556 1.00 92.38 102 GLY A N 1
ATOM 774 C CA . GLY A 1 102 ? 1.877 0.556 -1.085 1.00 92.38 102 GLY A CA 1
ATOM 775 C C . GLY A 1 102 ? 1.099 0.611 0.219 1.00 92.38 102 GLY A C 1
ATOM 776 O O . GLY A 1 102 ? 0.079 -0.070 0.349 1.00 92.38 102 GLY A O 1
ATOM 777 N N . GLY A 1 103 ? 1.517 1.452 1.170 1.00 95.75 103 GLY A N 1
ATOM 778 C CA . GLY A 1 103 ? 0.873 1.494 2.482 1.00 95.75 103 GLY A CA 1
ATOM 779 C C . GLY A 1 103 ? -0.576 1.979 2.465 1.00 95.75 103 GLY A C 1
ATOM 780 O O . GLY A 1 103 ? -1.387 1.543 3.279 1.00 95.75 103 GLY A O 1
ATOM 781 N N . SER A 1 104 ? -0.945 2.819 1.503 1.00 98.06 104 SER A N 1
ATOM 782 C CA . SER A 1 104 ? -2.272 3.407 1.432 1.00 98.06 104 SER A CA 1
ATOM 783 C C . SER A 1 104 ? -3.346 2.390 1.072 1.00 98.06 104 SER A C 1
ATOM 785 O O . SER A 1 104 ? -4.449 2.463 1.615 1.00 98.06 104 SER A O 1
ATOM 787 N N . LEU A 1 105 ? -3.037 1.420 0.206 1.00 97.94 105 LEU A N 1
ATOM 788 C CA . LEU A 1 105 ? -3.976 0.346 -0.104 1.00 97.94 105 LEU A CA 1
ATOM 789 C C . LEU A 1 105 ? -4.241 -0.513 1.133 1.00 97.94 105 LEU A C 1
ATOM 791 O O . LEU A 1 105 ? -5.396 -0.835 1.403 1.00 97.94 105 LEU A O 1
ATOM 795 N N . LEU A 1 106 ? -3.198 -0.843 1.901 1.00 97.19 106 LEU A N 1
ATOM 796 C CA . LEU A 1 106 ? -3.341 -1.619 3.131 1.00 97.19 106 LEU A CA 1
ATOM 797 C C . LEU A 1 106 ? -4.161 -0.853 4.180 1.00 97.19 106 LEU A C 1
ATOM 799 O O . LEU A 1 106 ? -5.129 -1.396 4.705 1.00 97.19 106 LEU A O 1
ATOM 803 N N . ALA A 1 107 ? -3.842 0.424 4.406 1.00 98.19 107 ALA A N 1
ATOM 804 C CA . ALA A 1 107 ? -4.561 1.300 5.332 1.00 98.19 107 ALA A CA 1
ATOM 805 C C . ALA A 1 107 ? -6.063 1.383 5.012 1.00 98.19 107 ALA A C 1
ATOM 807 O O . ALA A 1 107 ? -6.909 1.102 5.862 1.00 98.19 107 ALA A O 1
ATOM 808 N N . HIS A 1 108 ? -6.408 1.691 3.758 1.00 98.25 108 HIS A N 1
ATOM 809 C CA . HIS A 1 108 ? -7.803 1.769 3.326 1.00 98.25 108 HIS A CA 1
ATOM 810 C C . HIS A 1 108 ? -8.496 0.401 3.301 1.00 98.25 108 HIS A C 1
ATOM 812 O O . HIS A 1 108 ? -9.711 0.344 3.476 1.00 98.25 108 HIS A O 1
ATOM 818 N N . SER A 1 109 ? -7.765 -0.704 3.116 1.00 97.25 109 SER A N 1
ATOM 819 C CA . SER A 1 109 ? -8.335 -2.057 3.194 1.00 97.25 109 SER A CA 1
ATOM 820 C C . SER A 1 109 ? -8.719 -2.419 4.629 1.00 97.25 109 SER A C 1
ATOM 822 O O . SER A 1 109 ? -9.836 -2.885 4.852 1.00 97.25 109 SER A O 1
ATOM 824 N N . CYS A 1 110 ? -7.848 -2.134 5.605 1.00 96.81 110 CYS A N 1
ATOM 825 C CA . CYS A 1 110 ? -8.159 -2.296 7.027 1.00 96.81 110 CYS A CA 1
ATOM 826 C C . CYS A 1 110 ? -9.356 -1.424 7.428 1.00 96.81 110 CYS A C 1
ATOM 828 O O . CYS A 1 110 ? -10.324 -1.925 7.999 1.00 96.81 110 CYS A O 1
ATOM 830 N N . GLN A 1 111 ? -9.344 -0.145 7.037 1.00 98.00 111 GLN A N 1
ATOM 831 C CA . GLN A 1 111 ? -10.464 0.771 7.258 1.00 98.00 111 GLN A CA 1
ATOM 832 C C . GLN A 1 111 ? -11.767 0.245 6.641 1.00 98.00 111 GLN A C 1
ATOM 834 O O . GLN A 1 111 ? -12.812 0.271 7.284 1.00 98.00 111 GLN A O 1
ATOM 839 N N . SER A 1 112 ? -11.710 -0.263 5.406 1.00 97.50 112 SER A N 1
ATOM 840 C CA . SER A 1 112 ? -12.875 -0.797 4.694 1.00 97.50 112 SER A CA 1
ATOM 841 C C . SER A 1 112 ? -13.454 -2.034 5.372 1.00 97.50 112 SER A C 1
ATOM 843 O O . SER A 1 112 ? -14.673 -2.172 5.419 1.00 97.50 112 SER A O 1
ATOM 845 N N . ALA A 1 113 ? -12.610 -2.919 5.912 1.00 96.44 113 ALA A N 1
ATOM 846 C CA . ALA A 1 113 ? -13.057 -4.106 6.638 1.00 96.44 113 ALA A CA 1
ATOM 847 C C . ALA A 1 113 ? -13.827 -3.729 7.914 1.00 96.44 113 ALA A C 1
ATOM 849 O O . ALA A 1 113 ? -14.924 -4.236 8.147 1.00 96.44 113 ALA A O 1
ATOM 850 N N . ILE A 1 114 ? -13.300 -2.780 8.691 1.00 96.19 114 ILE A N 1
ATOM 851 C CA . ILE A 1 114 ? -13.958 -2.273 9.903 1.00 96.19 114 ILE A CA 1
ATOM 852 C C . ILE A 1 114 ? -15.231 -1.487 9.566 1.00 96.19 114 ILE A C 1
ATOM 854 O O . ILE A 1 114 ? -16.256 -1.654 10.227 1.00 96.19 114 ILE A O 1
ATOM 858 N N . HIS A 1 115 ? -15.201 -0.690 8.494 1.00 96.75 115 HIS A N 1
ATOM 859 C CA . HIS A 1 115 ? -16.372 0.021 7.986 1.00 96.75 115 HIS A CA 1
ATOM 860 C C . HIS A 1 115 ? -17.487 -0.946 7.561 1.00 96.75 115 HIS A C 1
ATOM 862 O O . HIS A 1 115 ? -18.659 -0.718 7.855 1.00 96.75 115 HIS A O 1
ATOM 868 N N . LEU A 1 116 ? -17.133 -2.049 6.894 1.00 95.69 116 LEU A N 1
ATOM 869 C CA . LEU A 1 116 ? -18.083 -3.083 6.486 1.00 95.69 116 LEU A CA 1
ATOM 870 C C . LEU A 1 116 ? -18.706 -3.798 7.692 1.00 95.69 116 LEU A C 1
ATOM 872 O O . LEU A 1 116 ? -19.888 -4.129 7.657 1.00 95.69 116 LEU A O 1
ATOM 876 N N . ALA A 1 117 ? -17.929 -3.989 8.759 1.00 95.38 117 ALA A N 1
ATOM 877 C CA . ALA A 1 117 ? -18.394 -4.544 10.027 1.00 95.38 117 ALA A CA 1
ATOM 878 C C . ALA A 1 117 ? -19.200 -3.544 10.887 1.00 95.38 117 ALA A C 1
ATOM 880 O O . ALA A 1 117 ? -19.630 -3.898 11.980 1.00 95.38 117 ALA A O 1
ATOM 881 N N . GLN A 1 118 ? -19.448 -2.327 10.383 1.00 95.25 118 GLN A N 1
ATOM 882 C CA . GLN A 1 118 ? -20.287 -1.297 11.010 1.00 95.25 118 GLN A CA 1
ATOM 883 C C . GLN A 1 118 ? -19.799 -0.812 12.384 1.00 95.25 118 GLN A C 1
ATOM 885 O O . GLN A 1 118 ? -20.592 -0.324 13.189 1.00 95.25 118 GLN A O 1
ATOM 890 N N . TYR A 1 119 ? -18.493 -0.896 12.637 1.00 95.19 119 TYR A N 1
ATOM 891 C CA . TYR A 1 119 ? -17.883 -0.239 13.792 1.00 95.19 119 TYR A CA 1
ATOM 892 C C . TYR A 1 119 ? -17.817 1.278 13.595 1.00 95.19 119 TYR A C 1
ATOM 894 O O . TYR A 1 119 ? -17.918 1.801 12.480 1.00 95.19 119 TYR A O 1
ATOM 902 N N . ASP A 1 120 ? -17.646 1.998 14.693 1.00 94.56 120 ASP A N 1
ATOM 903 C CA . ASP A 1 120 ? -17.608 3.451 14.726 1.00 94.56 120 ASP A CA 1
ATOM 904 C C . ASP A 1 120 ? -16.376 4.042 14.015 1.00 94.56 120 ASP A C 1
ATOM 906 O O . ASP A 1 120 ? -15.395 3.370 13.682 1.00 94.56 120 ASP A O 1
ATOM 910 N N . GLN A 1 121 ? -16.443 5.348 13.759 1.00 94.62 121 GLN A N 1
ATOM 911 C CA . GLN A 1 121 ? -15.419 6.067 13.005 1.00 94.62 121 GLN A CA 1
ATOM 912 C C . GLN A 1 121 ? -14.055 6.083 13.712 1.00 94.62 121 GLN A C 1
ATOM 914 O O . GLN A 1 121 ? -13.028 6.180 13.034 1.00 94.62 121 GLN A O 1
ATOM 919 N N . GLN A 1 122 ? -14.026 5.999 15.046 1.00 95.12 122 GLN A N 1
ATOM 920 C CA . GLN A 1 122 ? -12.775 5.995 15.794 1.00 95.12 122 GLN A CA 1
ATOM 921 C C . GLN A 1 122 ? -12.019 4.693 15.519 1.00 95.12 122 GLN A C 1
ATOM 923 O O . GLN A 1 122 ? -10.887 4.748 15.042 1.00 95.12 122 GLN A O 1
ATOM 928 N N . ILE A 1 123 ? -12.680 3.540 15.664 1.00 94.31 123 ILE A N 1
ATOM 929 C CA . ILE A 1 123 ? -12.074 2.230 15.373 1.00 94.31 123 ILE A CA 1
ATOM 930 C C . ILE A 1 123 ? -11.678 2.115 13.891 1.00 94.31 123 ILE A C 1
ATOM 932 O O . ILE A 1 123 ? -10.626 1.568 13.560 1.00 94.31 123 ILE A O 1
ATOM 936 N N . GLN A 1 124 ? -12.470 2.679 12.970 1.00 95.88 124 GLN A N 1
ATOM 937 C CA . GLN A 1 124 ? -12.092 2.741 11.550 1.00 95.88 124 GLN A CA 1
ATOM 938 C C . GLN A 1 124 ? -10.783 3.515 11.326 1.00 95.88 124 GLN A C 1
ATOM 940 O O . GLN A 1 124 ? -9.977 3.128 10.479 1.00 95.88 124 GLN A O 1
ATOM 945 N N . THR A 1 125 ? -10.579 4.605 12.069 1.00 96.25 125 THR A N 1
ATOM 946 C CA . THR A 1 125 ? -9.367 5.433 11.988 1.00 96.25 125 THR A CA 1
ATOM 947 C C . THR A 1 125 ? -8.171 4.708 12.602 1.00 96.25 125 THR A C 1
ATOM 949 O O . THR A 1 125 ? -7.108 4.666 11.991 1.00 96.25 125 THR A O 1
ATOM 952 N N . GLU A 1 126 ? -8.356 4.038 13.739 1.00 95.56 126 GLU A N 1
ATOM 953 C CA . GLU A 1 126 ? -7.313 3.214 14.359 1.00 95.56 126 GLU A CA 1
ATOM 954 C C . GLU A 1 126 ? -6.866 2.078 13.421 1.00 95.56 126 GLU A C 1
ATOM 956 O O . GLU A 1 126 ? -5.672 1.874 13.204 1.00 95.56 126 GLU A O 1
ATOM 961 N N . ALA A 1 127 ? -7.810 1.393 12.767 1.00 95.94 127 ALA A N 1
ATOM 962 C CA . ALA A 1 127 ? -7.499 0.354 11.786 1.00 95.94 127 ALA A CA 1
ATOM 963 C C . ALA A 1 127 ? -6.771 0.898 10.546 1.00 95.94 127 ALA A C 1
ATOM 965 O O . ALA A 1 127 ? -5.874 0.238 10.009 1.00 95.94 127 ALA A O 1
ATOM 966 N N . PHE A 1 128 ? -7.135 2.103 10.097 1.00 98.00 128 PHE A N 1
ATOM 967 C CA . PHE A 1 128 ? -6.410 2.804 9.043 1.00 98.00 128 PHE A CA 1
ATOM 968 C C . PHE A 1 128 ? -4.961 3.084 9.458 1.00 98.00 128 PHE A C 1
ATOM 970 O O . PHE A 1 128 ? -4.044 2.788 8.692 1.00 98.00 128 PHE A O 1
ATOM 977 N N . ASP A 1 129 ? -4.741 3.609 10.664 1.00 97.50 129 ASP A N 1
ATOM 978 C CA . ASP A 1 129 ? -3.411 3.970 11.159 1.00 97.50 129 ASP A CA 1
ATOM 979 C C . ASP A 1 129 ? -2.520 2.741 11.386 1.00 97.50 129 ASP A C 1
ATOM 981 O O . ASP A 1 129 ? -1.341 2.760 11.016 1.00 97.50 129 ASP A O 1
ATOM 985 N N . ILE A 1 130 ? -3.087 1.633 11.879 1.00 95.94 130 ILE A N 1
ATOM 986 C CA . ILE A 1 130 ? -2.396 0.337 11.938 1.00 95.94 130 ILE A CA 1
ATOM 987 C C . ILE A 1 130 ? -1.945 -0.068 10.530 1.00 95.94 130 ILE A C 1
ATOM 989 O O . ILE A 1 130 ? -0.754 -0.282 10.294 1.00 95.94 130 ILE A O 1
ATOM 993 N N . GLY A 1 131 ? -2.869 -0.115 9.562 1.00 96.88 131 GLY A N 1
ATOM 994 C CA . GLY A 1 131 ? -2.546 -0.498 8.185 1.00 96.88 131 GLY A CA 1
ATOM 995 C C . GLY A 1 131 ? -1.536 0.443 7.517 1.00 96.88 131 GLY A C 1
ATOM 996 O O . GLY A 1 131 ? -0.658 -0.016 6.786 1.00 96.88 131 GLY A O 1
ATOM 997 N N . LYS A 1 132 ? -1.599 1.746 7.813 1.00 97.69 132 LYS A N 1
ATOM 998 C CA . LYS A 1 132 ? -0.651 2.762 7.339 1.00 97.69 132 LYS A CA 1
ATOM 999 C C . LYS A 1 132 ? 0.762 2.465 7.825 1.00 97.69 132 LYS A C 1
ATOM 1001 O O . LYS A 1 132 ? 1.682 2.423 7.010 1.00 97.69 132 LYS A O 1
ATOM 1006 N N . HIS A 1 133 ? 0.946 2.261 9.126 1.00 96.81 133 HIS A N 1
ATOM 1007 C CA . HIS A 1 133 ? 2.274 2.051 9.700 1.00 96.81 133 HIS A CA 1
ATOM 1008 C C . HIS A 1 133 ? 2.880 0.705 9.302 1.00 96.81 133 HIS A C 1
ATOM 1010 O O . HIS A 1 133 ? 4.065 0.651 8.972 1.00 96.81 133 HIS A O 1
ATOM 1016 N N . ILE A 1 134 ? 2.063 -0.350 9.230 1.00 95.38 134 ILE A N 1
ATOM 1017 C CA . ILE A 1 134 ? 2.480 -1.651 8.693 1.00 95.38 134 ILE A CA 1
ATOM 1018 C C . ILE A 1 134 ? 2.899 -1.513 7.226 1.00 95.38 134 ILE A C 1
ATOM 1020 O O . ILE A 1 134 ? 3.957 -1.992 6.823 1.00 95.38 134 ILE A O 1
ATOM 1024 N N . GLY A 1 135 ? 2.090 -0.821 6.427 1.00 95.12 135 GLY A N 1
ATOM 1025 C CA . GLY A 1 135 ? 2.342 -0.617 5.008 1.00 95.12 135 GLY A CA 1
ATOM 1026 C C . GLY A 1 135 ? 3.632 0.155 4.731 1.00 95.12 135 GLY A C 1
ATOM 1027 O O . GLY A 1 135 ? 4.428 -0.267 3.895 1.00 95.12 135 GLY A O 1
ATOM 1028 N N . ILE A 1 136 ? 3.870 1.241 5.472 1.00 95.00 136 ILE A N 1
ATOM 1029 C CA . ILE A 1 136 ? 5.126 2.001 5.411 1.00 95.00 136 ILE A CA 1
ATOM 1030 C C . ILE A 1 136 ? 6.311 1.109 5.802 1.00 95.00 136 ILE A C 1
ATOM 1032 O O . ILE A 1 136 ? 7.319 1.104 5.100 1.00 95.00 136 ILE A O 1
ATOM 1036 N N . ALA A 1 137 ? 6.188 0.325 6.879 1.00 94.25 137 ALA A N 1
ATOM 1037 C CA . ALA A 1 137 ? 7.252 -0.565 7.335 1.00 94.25 137 ALA A CA 1
ATOM 1038 C C . ALA A 1 137 ? 7.617 -1.630 6.286 1.00 94.25 137 ALA A C 1
ATOM 1040 O O . ALA A 1 137 ? 8.800 -1.859 6.041 1.00 94.25 137 ALA A O 1
ATOM 1041 N N . PHE A 1 138 ? 6.630 -2.241 5.623 1.00 92.25 138 PHE A N 1
ATOM 1042 C CA . PHE A 1 138 ? 6.886 -3.196 4.540 1.00 92.25 138 PHE A CA 1
ATOM 1043 C C . PHE A 1 138 ? 7.619 -2.558 3.359 1.00 92.25 138 PHE A C 1
ATOM 1045 O O . PHE A 1 138 ? 8.608 -3.119 2.892 1.00 92.25 138 PHE A O 1
ATOM 1052 N N . GLN A 1 139 ? 7.171 -1.383 2.902 1.00 90.94 139 GLN A N 1
ATOM 1053 C CA . GLN A 1 139 ? 7.831 -0.677 1.800 1.00 90.94 139 GLN A CA 1
ATOM 1054 C C . GLN A 1 139 ? 9.264 -0.283 2.177 1.00 90.94 139 GLN A C 1
ATOM 1056 O O . GLN A 1 139 ? 10.188 -0.555 1.422 1.00 90.94 139 GLN A O 1
ATOM 1061 N N . LEU A 1 140 ? 9.483 0.266 3.376 1.00 89.56 140 LEU A N 1
ATOM 1062 C CA . LEU A 1 140 ? 10.826 0.603 3.858 1.00 89.56 140 LEU A CA 1
ATOM 1063 C C . LEU A 1 140 ? 11.736 -0.619 3.981 1.00 89.56 140 LEU A C 1
ATOM 1065 O O . LEU A 1 140 ? 12.919 -0.515 3.673 1.00 89.56 140 LEU A O 1
ATOM 1069 N N . SER A 1 141 ? 11.210 -1.764 4.422 1.00 89.00 141 SER A N 1
ATOM 1070 C CA . SER A 1 141 ? 11.993 -2.999 4.522 1.00 89.00 141 SER A CA 1
ATOM 1071 C C . SER A 1 141 ? 12.437 -3.491 3.140 1.00 89.00 141 SER A C 1
ATOM 1073 O O . SER A 1 141 ? 13.610 -3.819 2.965 1.00 89.00 141 SER A O 1
ATOM 1075 N N . ASP A 1 142 ? 11.555 -3.457 2.136 1.00 85.44 142 ASP A N 1
ATOM 1076 C CA . ASP A 1 142 ? 11.916 -3.786 0.749 1.00 85.44 142 ASP A CA 1
ATOM 1077 C C . ASP A 1 142 ? 12.971 -2.814 0.188 1.00 85.44 142 ASP A C 1
ATOM 1079 O O . ASP A 1 142 ? 13.985 -3.244 -0.361 1.00 85.44 142 ASP A O 1
ATOM 1083 N N . LEU A 1 143 ? 12.799 -1.506 0.409 1.00 83.38 143 LEU A N 1
ATOM 1084 C CA . LEU A 1 143 ? 13.772 -0.484 0.001 1.00 83.38 143 LEU A CA 1
ATOM 1085 C C . LEU A 1 143 ? 15.145 -0.686 0.652 1.00 83.38 143 LEU A C 1
ATOM 1087 O O . LEU A 1 143 ? 16.169 -0.637 -0.028 1.00 83.38 143 LEU A O 1
ATOM 1091 N N . LEU A 1 144 ? 15.171 -0.939 1.962 1.00 83.25 144 LEU A N 1
ATOM 1092 C CA . LEU A 1 144 ? 16.392 -1.235 2.708 1.00 83.25 144 LEU A CA 1
ATOM 1093 C C . LEU A 1 144 ? 17.069 -2.501 2.188 1.00 83.25 144 LEU A C 1
ATOM 1095 O O . LEU A 1 144 ? 18.280 -2.499 1.976 1.00 83.25 144 LEU A O 1
ATOM 1099 N N . TYR A 1 145 ? 16.294 -3.560 1.944 1.00 82.88 145 TYR A N 1
ATOM 1100 C CA . TYR A 1 145 ? 16.814 -4.814 1.411 1.00 82.88 145 TYR A CA 1
ATOM 1101 C C . TYR A 1 145 ? 17.475 -4.605 0.044 1.00 82.88 145 TYR A C 1
ATOM 1103 O O . TYR A 1 145 ? 18.592 -5.072 -0.175 1.00 82.88 145 TYR A O 1
ATOM 1111 N N . ARG A 1 146 ? 16.835 -3.855 -0.860 1.00 77.88 146 ARG A N 1
ATOM 1112 C CA . ARG A 1 146 ? 17.411 -3.524 -2.173 1.00 77.88 146 ARG A CA 1
ATOM 1113 C C . ARG A 1 146 ? 18.660 -2.653 -2.046 1.00 77.88 146 ARG A C 1
ATOM 1115 O O . ARG A 1 146 ? 19.654 -2.929 -2.705 1.00 77.88 146 ARG A O 1
ATOM 1122 N N . SER A 1 147 ? 18.641 -1.659 -1.157 1.00 77.00 147 SER A N 1
ATOM 1123 C CA . SER A 1 147 ? 19.789 -0.777 -0.918 1.00 77.00 147 SER A CA 1
ATOM 1124 C C . SER A 1 147 ? 21.007 -1.517 -0.356 1.00 77.00 147 SER A C 1
ATOM 1126 O O . SER A 1 147 ? 22.127 -1.137 -0.682 1.00 77.00 147 SER A O 1
ATOM 1128 N N . LEU A 1 148 ? 20.809 -2.535 0.489 1.00 77.50 148 LEU A N 1
ATOM 1129 C CA . LEU A 1 148 ? 21.897 -3.325 1.077 1.00 77.50 148 LEU A CA 1
ATOM 1130 C C . LEU A 1 148 ? 22.468 -4.363 0.103 1.00 77.50 148 LEU A C 1
ATOM 1132 O O . LEU A 1 148 ? 23.664 -4.622 0.145 1.00 77.50 148 LEU A O 1
ATOM 1136 N N . ASN A 1 149 ? 21.633 -4.934 -0.770 1.00 73.31 149 ASN A N 1
ATOM 1137 C CA . ASN A 1 149 ? 22.036 -5.962 -1.740 1.00 73.31 149 ASN A CA 1
ATOM 1138 C C . ASN A 1 149 ? 22.381 -5.398 -3.126 1.00 73.31 149 ASN A C 1
ATOM 1140 O O . ASN A 1 149 ? 22.530 -6.156 -4.086 1.00 73.31 149 ASN A O 1
ATOM 1144 N N . SER A 1 150 ? 22.494 -4.076 -3.257 1.00 64.25 150 SER A N 1
ATOM 1145 C CA . SER A 1 150 ? 22.890 -3.414 -4.500 1.00 64.25 150 SER A CA 1
ATOM 1146 C C . SER A 1 150 ? 24.405 -3.538 -4.743 1.00 64.25 150 SER A C 1
ATOM 1148 O O . SER A 1 150 ? 25.104 -2.538 -4.904 1.00 64.25 150 SER A O 1
ATOM 1150 N N . ASP A 1 151 ? 24.920 -4.766 -4.816 1.00 47.91 151 ASP A N 1
ATOM 1151 C CA . ASP A 1 151 ? 26.237 -5.057 -5.379 1.00 47.91 151 ASP A CA 1
ATOM 1152 C C . ASP A 1 151 ? 26.123 -5.096 -6.918 1.00 47.91 151 ASP A C 1
ATOM 1154 O O . ASP A 1 151 ? 25.672 -6.073 -7.513 1.00 47.91 151 ASP A O 1
ATOM 1158 N N . ASN A 1 152 ? 26.530 -4.010 -7.585 1.00 45.47 152 ASN A N 1
ATOM 1159 C CA . ASN A 1 152 ? 26.949 -3.973 -8.998 1.00 45.47 152 ASN A CA 1
ATOM 1160 C C . ASN A 1 152 ? 26.075 -4.695 -10.058 1.00 45.47 152 ASN A C 1
ATOM 1162 O O . ASN A 1 152 ? 26.625 -5.377 -10.925 1.00 45.47 152 ASN A O 1
ATOM 1166 N N . LYS A 1 153 ? 24.747 -4.498 -10.097 1.00 41.97 153 LYS A N 1
ATOM 1167 C CA . LYS A 1 153 ? 23.953 -4.715 -11.331 1.00 41.97 153 LYS A CA 1
ATOM 1168 C C . LYS A 1 153 ? 22.856 -3.663 -11.496 1.00 41.97 153 LYS A C 1
ATOM 1170 O O . LYS A 1 153 ? 21.803 -3.733 -10.875 1.00 41.97 153 LYS A O 1
ATOM 1175 N N . SER A 1 154 ? 23.104 -2.732 -12.410 1.00 40.09 154 SER A N 1
ATOM 1176 C CA . SER A 1 154 ? 22.256 -1.627 -12.880 1.00 40.09 154 SER A CA 1
ATOM 1177 C C . SER A 1 154 ? 20.972 -2.043 -13.622 1.00 40.09 154 SER A C 1
ATOM 1179 O O . SER A 1 154 ? 20.526 -1.322 -14.504 1.00 40.09 154 SER A O 1
ATOM 1181 N N . ASN A 1 155 ? 20.387 -3.208 -13.323 1.00 37.59 155 ASN A N 1
ATOM 1182 C CA . ASN A 1 155 ? 19.298 -3.780 -14.128 1.00 37.59 155 ASN A CA 1
ATOM 1183 C C . ASN A 1 155 ? 18.064 -4.159 -13.288 1.00 37.59 155 ASN A C 1
ATOM 1185 O O . ASN A 1 155 ? 17.397 -5.149 -13.593 1.00 37.59 155 ASN A O 1
ATOM 1189 N N . SER A 1 156 ? 17.752 -3.427 -12.212 1.00 38.44 156 SER A N 1
ATOM 1190 C CA . SER A 1 156 ? 16.501 -3.673 -11.482 1.00 38.44 156 SER A CA 1
ATOM 1191 C C . SER A 1 156 ? 15.381 -2.783 -12.021 1.00 38.44 156 SER A C 1
ATOM 1193 O O . SER A 1 156 ? 15.496 -1.564 -12.009 1.00 38.44 156 SER A O 1
ATOM 1195 N N . PHE A 1 157 ? 14.283 -3.421 -12.422 1.00 45.34 157 PHE A N 1
ATOM 1196 C CA . PHE A 1 157 ? 13.061 -2.889 -13.044 1.00 45.34 157 PHE A CA 1
ATOM 1197 C C . PHE A 1 157 ? 12.288 -1.822 -12.233 1.00 45.34 157 PHE A C 1
ATOM 1199 O O . PHE A 1 157 ? 11.240 -1.364 -12.665 1.00 45.34 157 PHE A O 1
ATOM 1206 N N . ASP A 1 158 ? 12.820 -1.407 -11.085 1.00 45.94 158 ASP A N 1
ATOM 1207 C CA . ASP A 1 158 ? 12.329 -0.342 -10.215 1.00 45.94 158 ASP A CA 1
ATOM 1208 C C . ASP A 1 158 ? 13.536 0.513 -9.808 1.00 45.94 158 ASP A C 1
ATOM 1210 O O . ASP A 1 158 ? 14.113 0.310 -8.739 1.00 45.94 158 ASP A O 1
ATOM 1214 N N . ASP A 1 159 ? 13.976 1.433 -10.666 1.00 47.06 159 ASP A N 1
ATOM 1215 C CA . ASP A 1 159 ? 15.157 2.263 -10.400 1.00 47.06 159 ASP A CA 1
ATOM 1216 C C . ASP A 1 159 ? 14.864 3.345 -9.351 1.00 47.06 159 ASP A C 1
ATOM 1218 O O . ASP A 1 159 ? 14.666 4.525 -9.622 1.00 47.06 159 ASP A O 1
ATOM 1222 N N . ILE A 1 160 ? 14.822 2.902 -8.103 1.00 49.78 160 ILE A N 1
ATOM 1223 C CA . ILE A 1 160 ? 15.048 3.691 -6.888 1.00 49.78 160 ILE A CA 1
ATOM 1224 C C . ILE A 1 160 ? 16.504 3.532 -6.429 1.00 49.78 160 ILE A C 1
ATOM 1226 O O . ILE A 1 160 ? 16.917 4.195 -5.486 1.00 49.78 160 ILE A O 1
ATOM 1230 N N . ASN A 1 161 ? 17.308 2.719 -7.128 1.00 45.94 161 ASN A N 1
ATOM 1231 C CA . ASN A 1 161 ? 18.732 2.510 -6.844 1.00 45.94 161 ASN A CA 1
ATOM 1232 C C . ASN A 1 161 ? 19.573 3.787 -7.011 1.00 45.94 161 ASN A C 1
ATOM 1234 O O . ASN A 1 161 ? 20.654 3.888 -6.442 1.00 45.94 161 ASN A O 1
ATOM 1238 N N . GLY A 1 162 ? 19.074 4.783 -7.753 1.00 46.31 162 GLY A N 1
ATOM 1239 C CA . GLY A 1 162 ? 19.679 6.118 -7.821 1.00 46.31 162 GLY A CA 1
ATOM 1240 C C . GLY A 1 162 ? 19.382 6.999 -6.601 1.00 46.31 162 GLY A C 1
ATOM 1241 O O . GLY A 1 162 ? 20.009 8.043 -6.430 1.00 46.31 162 GLY A O 1
ATOM 1242 N N . VAL A 1 163 ? 18.435 6.602 -5.744 1.00 53.53 163 VAL A N 1
ATOM 1243 C CA . VAL A 1 163 ? 18.055 7.353 -4.548 1.00 53.53 163 VAL A CA 1
ATOM 1244 C C . VAL A 1 163 ? 18.899 6.887 -3.366 1.00 53.53 163 VAL A C 1
ATOM 1246 O O . VAL A 1 163 ? 18.531 5.983 -2.620 1.00 53.53 163 VAL A O 1
ATOM 1249 N N . THR A 1 164 ? 20.054 7.521 -3.170 1.00 56.38 164 THR A N 1
ATOM 1250 C CA . THR A 1 164 ? 20.916 7.253 -2.014 1.00 56.38 164 THR A CA 1
ATOM 1251 C C . THR A 1 164 ? 20.313 7.877 -0.754 1.00 56.38 164 THR A C 1
ATOM 1253 O O . THR A 1 164 ? 20.608 9.023 -0.405 1.00 56.38 164 THR A O 1
ATOM 1256 N N . PHE A 1 165 ? 19.438 7.147 -0.070 1.00 66.31 165 PHE A N 1
ATOM 1257 C CA . PHE A 1 165 ? 19.066 7.471 1.303 1.00 66.31 165 PHE A CA 1
ATOM 1258 C C . PHE A 1 165 ? 20.094 6.897 2.276 1.00 66.31 165 PHE A C 1
ATOM 1260 O O . PHE A 1 165 ? 20.629 5.810 2.066 1.00 66.31 165 PHE A O 1
ATOM 1267 N N . ASP A 1 166 ? 20.352 7.608 3.372 1.00 75.44 166 ASP A N 1
ATOM 1268 C CA . ASP A 1 166 ? 21.162 7.065 4.457 1.00 75.44 166 ASP A CA 1
ATOM 1269 C C . ASP A 1 166 ? 20.456 5.848 5.082 1.00 75.44 166 ASP A C 1
ATOM 1271 O O . ASP A 1 166 ? 19.330 5.939 5.583 1.00 75.44 166 ASP A O 1
ATOM 1275 N N . THR A 1 167 ? 21.133 4.698 5.053 1.00 79.19 167 THR A N 1
ATOM 1276 C CA . THR A 1 167 ? 20.605 3.427 5.570 1.00 79.19 167 THR A CA 1
ATOM 1277 C C . THR A 1 167 ? 20.298 3.496 7.063 1.00 79.19 167 THR A C 1
ATOM 1279 O O . THR A 1 167 ? 19.355 2.850 7.522 1.00 79.19 167 THR A O 1
ATOM 1282 N N . THR A 1 168 ? 21.028 4.319 7.822 1.00 83.94 168 THR A N 1
ATOM 1283 C CA . THR A 1 168 ? 20.770 4.531 9.254 1.00 83.94 168 THR A CA 1
ATOM 1284 C C . THR A 1 168 ? 19.440 5.252 9.456 1.00 83.94 168 THR A C 1
ATOM 1286 O O . THR A 1 168 ? 18.591 4.803 10.225 1.00 83.94 168 THR A O 1
ATOM 1289 N N . SER A 1 169 ? 19.217 6.332 8.709 1.00 85.38 169 SER A N 1
ATOM 1290 C CA . SER A 1 169 ? 17.967 7.095 8.726 1.00 85.38 169 SER A CA 1
ATOM 1291 C C . SER A 1 169 ? 16.762 6.243 8.305 1.00 85.38 169 SER A C 1
ATOM 1293 O O . SER A 1 169 ? 15.727 6.275 8.972 1.00 85.38 169 SER A O 1
ATOM 1295 N N . MET A 1 170 ? 16.911 5.401 7.277 1.00 85.50 170 MET A N 1
ATOM 1296 C CA . MET A 1 170 ? 15.869 4.451 6.862 1.00 85.50 170 MET A CA 1
ATOM 1297 C C . MET A 1 170 ? 15.558 3.398 7.940 1.00 85.50 170 MET A C 1
ATOM 1299 O O . MET A 1 170 ? 14.388 3.131 8.213 1.00 85.50 170 MET A O 1
ATOM 1303 N N . LYS A 1 171 ? 16.577 2.832 8.605 1.00 88.31 171 LYS A N 1
ATOM 1304 C CA . LYS A 1 171 ? 16.394 1.889 9.729 1.00 88.31 171 LYS A CA 1
ATOM 1305 C C . LYS A 1 171 ? 15.693 2.537 10.927 1.00 88.31 171 LYS A C 1
ATOM 1307 O O . LYS A 1 171 ? 14.849 1.898 11.563 1.00 88.31 171 LYS A O 1
ATOM 1312 N N . ASN A 1 172 ? 16.002 3.802 11.213 1.00 90.50 172 ASN A N 1
ATOM 1313 C CA . ASN A 1 172 ? 15.337 4.571 12.264 1.00 90.50 172 ASN A CA 1
ATOM 1314 C C . ASN A 1 172 ? 13.858 4.804 11.928 1.00 90.50 172 ASN A C 1
ATOM 1316 O O . ASN A 1 172 ? 12.996 4.576 12.776 1.00 90.50 172 ASN A O 1
ATOM 1320 N N . LEU A 1 173 ? 13.549 5.186 10.684 1.00 90.44 173 LEU A N 1
ATOM 1321 C CA . LEU A 1 173 ? 12.173 5.380 10.221 1.00 90.44 173 LEU A CA 1
ATOM 1322 C C . LEU A 1 173 ? 11.371 4.066 10.214 1.00 90.44 173 LEU A C 1
ATOM 1324 O O . LEU A 1 173 ? 10.199 4.054 10.605 1.00 90.44 173 LEU A O 1
ATOM 1328 N N . LEU A 1 174 ? 12.005 2.953 9.830 1.00 91.81 174 LEU A N 1
ATOM 1329 C CA . LEU A 1 174 ? 11.417 1.615 9.904 1.00 91.81 174 LEU A CA 1
ATOM 1330 C C . LEU A 1 174 ? 11.066 1.252 11.352 1.00 91.81 174 LEU A C 1
ATOM 1332 O O . LEU A 1 174 ? 9.916 0.921 11.640 1.00 91.81 174 LEU A O 1
ATOM 1336 N N . SER A 1 175 ? 12.029 1.377 12.269 1.00 92.38 175 SER A N 1
ATOM 1337 C CA . SER A 1 175 ? 11.825 1.101 13.698 1.00 92.38 175 SER A CA 1
ATOM 1338 C C . SER A 1 175 ? 10.724 1.981 14.296 1.00 92.38 175 SER A C 1
ATOM 1340 O O . SER A 1 175 ? 9.879 1.494 15.045 1.00 92.38 175 SER A O 1
ATOM 1342 N N . ALA A 1 176 ? 10.680 3.264 13.922 1.00 93.62 176 ALA A N 1
ATOM 1343 C CA . ALA A 1 176 ? 9.637 4.187 14.359 1.00 93.62 176 ALA A CA 1
ATOM 1344 C C . ALA A 1 176 ? 8.248 3.785 13.837 1.00 93.62 176 ALA A C 1
ATOM 1346 O O . ALA A 1 176 ? 7.273 3.830 14.587 1.00 93.62 176 ALA A O 1
ATOM 1347 N N . SER A 1 177 ? 8.145 3.368 12.572 1.00 93.81 177 SER A N 1
ATOM 1348 C CA . SER A 1 177 ? 6.879 2.927 11.967 1.00 93.81 177 SER A CA 1
ATOM 1349 C C . SER A 1 177 ? 6.370 1.636 12.605 1.00 93.81 177 SER A C 1
ATOM 1351 O O . SER A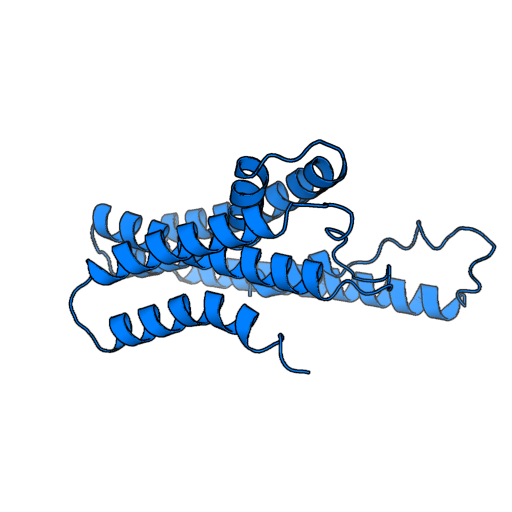 1 177 ? 5.198 1.549 12.965 1.00 93.81 177 SER A O 1
ATOM 1353 N N . VAL A 1 178 ? 7.260 0.667 12.832 1.00 93.75 178 VAL A N 1
ATOM 1354 C CA . VAL A 1 178 ? 6.938 -0.580 13.539 1.00 93.75 178 VAL A CA 1
ATOM 1355 C C . VAL A 1 178 ? 6.511 -0.306 14.978 1.00 93.75 178 VAL A C 1
ATOM 1357 O O . VAL A 1 178 ? 5.488 -0.828 15.409 1.00 93.75 178 VAL A O 1
ATOM 1360 N N . GLY A 1 179 ? 7.218 0.568 15.701 1.00 94.00 179 GLY A N 1
ATOM 1361 C CA . GLY A 1 179 ? 6.839 0.962 17.059 1.00 94.00 179 GLY A CA 1
ATOM 1362 C C . GLY A 1 179 ? 5.440 1.583 17.127 1.00 94.00 179 GLY A C 1
ATOM 1363 O O . GLY A 1 179 ? 4.643 1.207 17.983 1.00 94.00 179 GLY A O 1
ATOM 1364 N N . LYS A 1 180 ? 5.099 2.479 16.187 1.00 95.12 180 LYS A N 1
ATOM 1365 C CA . LYS A 1 180 ? 3.748 3.061 16.088 1.00 95.12 180 LYS A CA 1
ATOM 1366 C C . LYS A 1 180 ? 2.683 1.992 15.819 1.00 95.12 180 LYS A C 1
ATOM 1368 O O . LYS A 1 180 ? 1.657 1.993 16.492 1.00 95.12 180 LYS A O 1
ATOM 1373 N N . ALA A 1 181 ? 2.935 1.066 14.889 1.00 94.25 181 ALA A N 1
ATOM 1374 C CA . ALA A 1 181 ? 2.014 -0.035 14.597 1.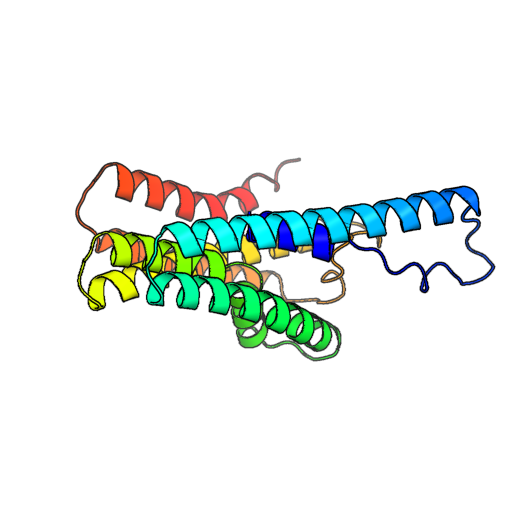00 94.25 181 ALA A CA 1
ATOM 1375 C C . ALA A 1 181 ? 1.799 -0.944 15.817 1.00 94.25 181 ALA A C 1
ATOM 1377 O O . ALA A 1 181 ? 0.660 -1.236 16.163 1.00 94.25 181 ALA A O 1
ATOM 1378 N N . VAL A 1 182 ? 2.874 -1.352 16.497 1.00 94.25 182 VAL A N 1
ATOM 1379 C CA . VAL A 1 182 ? 2.797 -2.219 17.683 1.00 94.25 182 VAL A CA 1
ATOM 1380 C C . VAL A 1 182 ? 2.033 -1.541 18.820 1.00 94.25 182 VAL A C 1
ATOM 1382 O O . VAL A 1 182 ? 1.175 -2.180 19.417 1.00 94.25 182 VAL A O 1
ATOM 1385 N N . ASN A 1 183 ? 2.272 -0.251 19.073 1.00 94.75 183 ASN A N 1
ATOM 1386 C CA . ASN A 1 183 ? 1.547 0.492 20.108 1.00 94.75 183 ASN A CA 1
ATOM 1387 C C . ASN A 1 183 ? 0.033 0.538 19.842 1.00 94.75 183 ASN A C 1
ATOM 1389 O O . ASN A 1 183 ? -0.751 0.381 20.773 1.00 94.75 183 ASN A O 1
ATOM 1393 N N . LEU A 1 184 ? -0.374 0.724 18.580 1.00 93.50 184 LEU A N 1
ATOM 1394 C CA . LEU A 1 184 ? -1.786 0.704 18.179 1.00 93.50 184 LEU A CA 1
ATOM 1395 C C . LEU A 1 184 ? -2.393 -0.707 18.225 1.00 93.50 184 LEU A C 1
ATOM 1397 O O . LEU A 1 184 ? -3.573 -0.869 18.509 1.00 93.50 184 LEU A O 1
ATOM 1401 N N . ILE A 1 185 ? -1.604 -1.747 17.953 1.00 91.88 185 ILE A N 1
ATOM 1402 C CA . ILE A 1 185 ? -2.059 -3.138 18.083 1.00 91.88 185 ILE A CA 1
ATOM 1403 C C . ILE A 1 185 ? -2.225 -3.509 19.561 1.00 91.88 185 ILE A C 1
ATOM 1405 O O . ILE A 1 185 ? -3.177 -4.198 19.917 1.00 91.88 185 ILE A O 1
ATOM 1409 N N . ASP A 1 186 ? -1.336 -3.037 20.434 1.00 92.50 186 ASP A N 1
ATOM 1410 C CA . ASP A 1 186 ? -1.384 -3.315 21.872 1.00 92.50 186 ASP A CA 1
ATOM 1411 C C . ASP A 1 186 ? -2.581 -2.657 22.574 1.00 92.50 186 ASP A C 1
ATOM 1413 O O . ASP A 1 186 ? -3.013 -3.165 23.612 1.00 92.50 186 ASP A O 1
ATOM 1417 N N . SER A 1 187 ? -3.150 -1.584 22.009 1.00 90.69 187 SER A N 1
ATOM 1418 C CA . SER A 1 187 ? -4.407 -1.001 22.496 1.00 90.69 187 SER A CA 1
ATOM 1419 C C . SER A 1 187 ? -5.650 -1.812 22.123 1.00 90.69 187 SER A C 1
ATOM 1421 O O . SER A 1 187 ? -6.711 -1.558 22.687 1.00 90.69 187 SER A O 1
ATOM 1423 N N . LEU A 1 188 ? -5.543 -2.789 21.214 1.00 88.56 188 LEU A N 1
ATOM 1424 C CA . LEU A 1 188 ? -6.651 -3.679 20.869 1.00 88.56 188 LEU A CA 1
ATOM 1425 C C . LEU A 1 188 ? -6.869 -4.756 21.939 1.00 88.56 188 LEU A C 1
ATOM 1427 O O . LEU A 1 188 ? -5.928 -5.234 22.592 1.00 88.56 188 LEU A O 1
ATOM 1431 N N . ASP A 1 189 ? -8.119 -5.210 22.038 1.00 88.62 189 ASP A N 1
ATOM 1432 C CA . ASP A 1 189 ? -8.514 -6.304 22.919 1.00 88.62 189 ASP A CA 1
ATOM 1433 C C . ASP A 1 189 ? -7.666 -7.560 22.687 1.00 88.62 189 ASP A C 1
ATOM 1435 O O . ASP A 1 189 ? -7.371 -7.963 21.554 1.00 88.62 189 ASP A O 1
ATOM 1439 N N . LYS A 1 190 ? -7.272 -8.201 23.795 1.00 88.56 190 LYS A N 1
ATOM 1440 C CA . LYS A 1 190 ? -6.449 -9.413 23.761 1.00 88.56 190 LYS A CA 1
ATOM 1441 C C . LYS A 1 190 ? -7.153 -10.507 22.966 1.00 88.56 190 LYS A C 1
ATOM 1443 O O . LYS A 1 190 ? -8.233 -10.958 23.336 1.00 88.56 190 LYS A O 1
ATOM 1448 N N . SER A 1 191 ? -6.503 -10.958 21.902 1.00 91.62 191 SER A N 1
ATOM 1449 C CA . SER A 1 191 ? -6.960 -12.062 21.066 1.00 91.62 191 SER A CA 1
ATOM 1450 C C . SER A 1 191 ? -5.769 -12.724 20.382 1.00 91.62 191 SER A C 1
ATOM 1452 O O . SER A 1 191 ? -4.741 -12.085 20.157 1.00 91.62 191 SER A O 1
ATOM 1454 N N . GLU A 1 192 ? -5.930 -13.987 19.991 1.00 92.06 192 GLU A N 1
ATOM 1455 C CA . GLU A 1 192 ? -4.919 -14.705 19.203 1.00 92.06 192 GLU A CA 1
ATOM 1456 C C . GLU A 1 192 ? -4.620 -13.987 17.877 1.00 92.06 192 GLU A C 1
ATOM 1458 O O . GLU A 1 192 ? -3.471 -13.908 17.453 1.00 92.06 192 GLU A O 1
ATOM 1463 N N . ALA A 1 193 ? -5.642 -13.393 17.248 1.00 88.38 193 ALA A N 1
ATOM 1464 C CA . ALA A 1 193 ? -5.490 -12.632 16.009 1.00 88.38 193 ALA A CA 1
ATOM 1465 C C . ALA A 1 193 ? -4.615 -11.384 16.194 1.00 88.38 193 ALA A C 1
ATOM 1467 O O . ALA A 1 193 ? -3.792 -11.068 15.334 1.00 88.38 193 ALA A O 1
ATOM 1468 N N . ARG A 1 194 ? -4.770 -10.685 17.323 1.00 91.62 194 ARG A N 1
ATOM 1469 C CA . ARG A 1 194 ? -3.943 -9.527 17.667 1.00 91.62 194 ARG A CA 1
ATOM 1470 C C . ARG A 1 194 ? -2.489 -9.933 17.897 1.00 91.62 194 ARG A C 1
ATOM 1472 O O . ARG A 1 194 ? -1.592 -9.263 17.391 1.00 91.62 194 ARG A O 1
ATOM 1479 N N . ASP A 1 195 ? -2.259 -11.017 18.632 1.00 91.50 195 ASP A N 1
ATOM 1480 C CA . ASP A 1 195 ? -0.904 -11.493 18.928 1.00 91.50 195 ASP A CA 1
ATOM 1481 C C . ASP A 1 195 ? -0.198 -11.958 17.641 1.00 91.50 195 ASP A C 1
ATOM 1483 O O . ASP A 1 195 ? 0.923 -11.533 17.367 1.00 91.50 195 ASP A O 1
ATOM 1487 N N . ALA A 1 196 ? -0.902 -12.685 16.767 1.00 91.69 196 ALA A N 1
ATOM 1488 C CA . ALA A 1 196 ? -0.393 -13.051 15.445 1.00 91.69 196 ALA A CA 1
ATOM 1489 C C . ALA A 1 196 ? -0.080 -11.824 14.568 1.00 91.69 196 ALA A C 1
ATOM 1491 O O . ALA A 1 196 ? 0.941 -11.790 13.880 1.00 91.69 196 ALA A O 1
ATOM 1492 N N . LEU A 1 197 ? -0.934 -10.793 14.595 1.00 90.81 197 LEU A N 1
ATOM 1493 C CA . LEU A 1 197 ? -0.676 -9.547 13.871 1.00 90.81 197 LEU A CA 1
ATOM 1494 C C . LEU A 1 197 ? 0.582 -8.850 14.401 1.00 90.81 197 LEU A C 1
ATOM 1496 O O . LEU A 1 197 ? 1.411 -8.399 13.611 1.00 90.81 197 LEU A O 1
ATOM 1500 N N . LYS A 1 198 ? 0.757 -8.795 15.724 1.00 91.69 198 LYS A N 1
ATOM 1501 C CA . LYS A 1 198 ? 1.950 -8.223 16.356 1.00 91.69 198 LYS A CA 1
ATOM 1502 C C . LYS A 1 198 ? 3.222 -8.964 15.936 1.00 91.69 198 LYS A C 1
ATOM 1504 O O . LYS A 1 198 ? 4.200 -8.310 15.571 1.00 91.69 198 LYS A O 1
ATOM 1509 N N . ASP A 1 199 ? 3.191 -10.293 15.906 1.00 91.12 199 ASP A N 1
ATOM 1510 C CA . ASP A 1 199 ? 4.324 -11.114 15.469 1.00 91.12 199 ASP A CA 1
ATOM 1511 C C . ASP A 1 199 ? 4.700 -10.847 14.006 1.00 91.12 199 ASP A C 1
ATOM 1513 O O . ASP A 1 199 ? 5.882 -10.698 13.683 1.00 91.12 199 ASP A O 1
ATOM 1517 N N . ILE A 1 200 ? 3.709 -10.711 13.115 1.00 89.81 200 ILE A N 1
ATOM 1518 C CA . ILE A 1 200 ? 3.944 -10.345 11.710 1.00 89.81 200 ILE A CA 1
ATOM 1519 C C . ILE A 1 200 ? 4.685 -9.008 11.623 1.00 89.81 200 ILE A C 1
ATOM 1521 O O . ILE A 1 200 ? 5.676 -8.907 10.902 1.00 89.81 200 ILE A O 1
ATOM 1525 N N . VAL A 1 201 ? 4.236 -7.995 12.368 1.00 90.62 201 VAL A N 1
ATOM 1526 C CA . VAL A 1 201 ? 4.824 -6.648 12.326 1.00 90.62 201 VAL A CA 1
ATOM 1527 C C . VAL A 1 201 ? 6.247 -6.630 12.887 1.00 90.62 201 VAL A C 1
ATOM 1529 O O . VAL A 1 201 ? 7.129 -6.008 12.295 1.00 90.62 201 VAL A O 1
ATOM 1532 N N . LEU A 1 202 ? 6.505 -7.343 13.986 1.00 90.31 202 LEU A N 1
ATOM 1533 C CA . LEU A 1 202 ? 7.850 -7.460 14.560 1.00 90.31 202 LEU A CA 1
ATOM 1534 C C . LEU A 1 202 ? 8.819 -8.176 13.609 1.00 90.31 202 LEU A C 1
ATOM 1536 O O . LEU A 1 202 ? 9.986 -7.791 13.496 1.00 90.31 202 LEU A O 1
ATOM 1540 N N . ASN A 1 203 ? 8.331 -9.165 12.858 1.00 89.06 203 ASN A N 1
ATOM 1541 C CA . ASN A 1 203 ? 9.147 -9.884 11.886 1.00 89.06 203 ASN A CA 1
ATOM 1542 C C . ASN A 1 203 ? 9.599 -9.020 10.699 1.00 89.06 203 ASN A C 1
ATOM 1544 O O . ASN A 1 203 ? 10.652 -9.308 10.132 1.00 89.06 203 ASN A O 1
ATOM 1548 N N . ILE A 1 204 ? 8.901 -7.924 10.372 1.00 85.19 204 ILE A N 1
ATOM 1549 C CA . ILE A 1 204 ? 9.319 -6.988 9.308 1.00 85.19 204 ILE A CA 1
ATOM 1550 C C . ILE A 1 204 ? 10.722 -6.424 9.581 1.00 85.19 204 ILE A C 1
ATOM 1552 O O . ILE A 1 204 ? 11.508 -6.246 8.648 1.00 85.19 204 ILE A O 1
ATOM 1556 N N . VAL A 1 205 ? 11.052 -6.175 10.855 1.00 77.56 205 VAL A N 1
ATOM 1557 C CA . VAL A 1 205 ? 12.382 -5.702 11.275 1.00 77.56 205 VAL A CA 1
ATOM 1558 C C . VAL A 1 205 ? 13.399 -6.843 11.262 1.00 77.56 205 VAL A C 1
ATOM 1560 O O . VAL A 1 205 ? 14.535 -6.655 10.835 1.00 77.56 205 VAL A O 1
ATOM 1563 N N . ASN A 1 206 ? 12.995 -8.043 11.688 1.00 68.25 206 ASN A N 1
ATOM 1564 C CA . ASN A 1 206 ? 13.897 -9.190 11.826 1.00 68.25 206 ASN A CA 1
ATOM 1565 C C . ASN A 1 206 ? 14.398 -9.743 10.487 1.00 68.25 206 ASN A C 1
ATOM 1567 O O . ASN A 1 206 ? 15.530 -10.221 10.427 1.00 68.25 206 ASN A O 1
ATOM 1571 N N . VAL A 1 207 ? 13.613 -9.634 9.409 1.00 59.81 207 VAL A N 1
ATOM 1572 C CA . VAL A 1 207 ? 14.028 -10.047 8.052 1.00 59.81 207 VAL A CA 1
ATOM 1573 C C . VAL A 1 207 ? 15.316 -9.334 7.598 1.00 59.81 207 VAL A C 1
ATOM 1575 O O . VAL A 1 207 ? 16.084 -9.889 6.817 1.00 59.81 207 VAL A O 1
ATOM 1578 N N . GLN A 1 208 ? 15.625 -8.155 8.150 1.00 54.69 208 GLN A N 1
ATOM 1579 C CA . GLN A 1 208 ? 16.870 -7.424 7.879 1.00 54.69 208 GLN A CA 1
ATOM 1580 C C . GLN A 1 208 ? 18.096 -8.016 8.605 1.00 54.69 208 GLN A C 1
ATOM 1582 O O . GLN A 1 208 ? 19.216 -7.865 8.127 1.00 54.69 208 GLN A O 1
ATOM 1587 N N . ASN A 1 209 ? 17.908 -8.692 9.747 1.00 50.09 209 ASN A N 1
ATOM 1588 C CA . ASN A 1 209 ? 19.004 -9.233 10.564 1.00 50.09 209 ASN A CA 1
ATOM 1589 C C . ASN A 1 209 ? 19.456 -10.633 10.117 1.00 50.09 209 ASN A C 1
ATOM 1591 O O . ASN A 1 209 ? 20.596 -11.016 10.367 1.00 50.09 209 ASN A O 1
ATOM 1595 N N . VAL A 1 210 ? 18.581 -11.401 9.459 1.00 45.91 210 VAL A N 1
ATOM 1596 C CA . VAL A 1 210 ? 18.872 -12.789 9.050 1.00 45.91 210 VAL A CA 1
ATOM 1597 C C . VAL A 1 210 ? 19.847 -12.852 7.866 1.00 45.91 210 VAL A C 1
ATOM 1599 O O . VAL A 1 210 ? 20.608 -13.806 7.754 1.00 45.91 210 VAL A O 1
ATOM 1602 N N . ASN A 1 211 ? 19.920 -11.803 7.044 1.00 43.12 211 ASN A N 1
ATOM 1603 C CA . ASN A 1 211 ? 20.797 -11.769 5.867 1.00 43.12 211 ASN A CA 1
ATOM 1604 C C . ASN A 1 211 ? 22.201 -11.189 6.142 1.00 43.12 211 ASN A C 1
ATOM 1606 O O . ASN A 1 211 ? 22.951 -10.954 5.205 1.00 43.12 211 ASN A O 1
ATOM 1610 N N . ALA A 1 212 ? 22.581 -10.980 7.409 1.00 35.09 212 ALA A N 1
ATOM 1611 C CA . ALA A 1 212 ? 23.963 -10.648 7.789 1.00 35.09 212 ALA A CA 1
ATOM 1612 C C . ALA A 1 212 ? 24.868 -11.893 7.945 1.00 35.09 212 ALA A C 1
ATOM 1614 O O . ALA A 1 212 ? 26.047 -11.762 8.268 1.00 35.09 212 ALA A O 1
ATOM 1615 N N . PHE A 1 213 ? 24.323 -13.094 7.724 1.00 30.00 213 PHE A N 1
ATOM 1616 C CA . PHE A 1 213 ? 25.051 -14.360 7.732 1.00 30.00 213 PHE A CA 1
ATOM 1617 C C . PHE A 1 213 ? 24.812 -15.118 6.424 1.00 30.00 213 PHE A C 1
ATOM 1619 O O . PHE A 1 213 ? 24.078 -16.102 6.418 1.00 30.00 213 PHE A O 1
ATOM 1626 N N . HIS A 1 214 ? 25.415 -14.668 5.325 1.00 30.19 214 HIS A N 1
ATOM 1627 C CA . HIS A 1 214 ? 25.889 -15.563 4.267 1.00 30.19 214 HIS A CA 1
ATOM 1628 C C . HIS A 1 214 ? 26.916 -14.884 3.370 1.00 30.19 214 HIS A C 1
ATOM 1630 O O . HIS A 1 214 ? 26.671 -13.728 2.967 1.00 30.19 214 HIS A O 1
#

Secondary structure (DSSP, 8-state):
-HHHHHHHHHT---TTGGGSTTS---HHHHHHHHHHHHHHHHHHHHHHHHHHHHHHHHT-HHHHHHHHHHHHHHHHHHHHHHHHTTS---HHHHHHHHIIIIIHHHHHHHHHHHHHTT--HHHHHHHHHHHHHHHHHHHHHHHHHHHHS--S----SS--TT----HHHHHHHHHHHHHHHHHHHHTSPP-HHHHHHHHHHHHHHHHHHHTT--

Foldseek 3Di:
DLLQLLVLQLLQDDCVVVPPVPNPQDPVNVVVSVVSNVVSNVVSVVVVVVVLVVVVVLVDVLLVVQQVVLSVLCVVLVVLLVVLLPDDDDVVSLLSSLQSNWLSNQLSVQLSVCVSVVDDPVVSNLSSLLSSLLSSLLSLLVVLVCQVPPDDDPDDSRPPVSRDDDSVSSLVSNVVSLVSNLVSLVPDDDDPVSVVSNVVSVVSSVVVVVVVPD

InterPro domains:
  IPR000092 Polyprenyl synthetase-like [PF00348] (35-142)
  IPR008949 Isoprenoid synthase domain superfamily [G3DSA:1.10.600.10] (1-172)
  IPR008949 Isoprenoid synthase domain superfamily [SSF48576] (34-206)